Protein AF-A0A956ZGU1-F1 (afdb_monomer_lite)

Radius of gyration: 18.85 Å; chains: 1; bounding box: 39×44×48 Å

Secondary structure (DSSP, 8-state):
-TTHHHHHHHHHHHHHHS-HHHHHHHHGGGGS-TTS-HHHHHHHHHHHHTS-HHHHHHHHHHHHH---HHHHTT--S-EEEEEETT-SSS-IIIIIHHHHHH-TTEEEEEETT--TTHHHHSHHHHHHHHHHHHHHHS-SSTT--PPPPP-------SSHHHHHHHHHHHTT--EE-----GGGHHHHHHHHHHTT-TT---EE----

Foldseek 3Di:
DVCLVVQLVVLVVVCVVDAQLVVLVPPQVLQWFPQFDVVVSVVSSVVRRPFDPVLLSVLSNLQSVDDCPVVLLVDPDAAEAEEECSEPPQHCPPRVVVSCVSPVRYDYDYDYRGGNPNCRSVVVVVVVSVVVVVVVVQDDDDPDDDDDDDDDDDDDDPDPLLVVQVVCLVVVVQEDDDRGDSVCSSVVVSCVVCVPPPSRRHDYDDDD

pLDDT: mean 84.17, std 12.63, range [39.03, 97.88]

Sequence (208 aa):
HPEASAKIAFMTERLTKMTMQESAAELIPDLFGPGAAPSFVEETVAIEGAKDKEVFLLSWRSMFEADLLDRVAEITVPVLLVGGSLDKVTPADPLLTSIKAELPLAQLKEIDGGGHFSNLDSVESFNNLLAVHLRRARARGGTRVQPPRRQSHAYEGELVAHGLVHLLNERKIDYFFSNSGTDFTPVIDGFARYRNDADFKLEPVVAP

Structure (mmCIF, N/CA/C/O backbone):
data_AF-A0A956ZGU1-F1
#
_entry.id   AF-A0A956ZGU1-F1
#
loop_
_atom_site.group_PDB
_atom_site.id
_atom_site.type_symbol
_atom_site.label_atom_id
_atom_site.label_alt_id
_atom_site.label_comp_id
_atom_site.label_asym_id
_atom_site.label_entity_id
_atom_site.label_seq_id
_atom_site.pdbx_PDB_ins_code
_atom_site.Cartn_x
_atom_site.Cartn_y
_atom_site.Cartn_z
_atom_site.occupancy
_atom_site.B_iso_or_equiv
_atom_site.auth_seq_id
_atom_site.auth_comp_id
_atom_site.auth_asym_id
_atom_site.auth_atom_id
_atom_site.pdbx_PDB_model_num
ATOM 1 N N . HIS A 1 1 ? -10.563 11.800 -5.489 1.00 64.88 1 HIS A N 1
ATOM 2 C CA . HIS A 1 1 ? -9.180 12.231 -5.148 1.00 64.88 1 HIS A CA 1
ATOM 3 C C . HIS A 1 1 ? -8.588 13.274 -6.129 1.00 64.88 1 HIS A C 1
ATOM 5 O O . HIS A 1 1 ? -8.455 12.981 -7.315 1.00 64.88 1 HIS A O 1
ATOM 11 N N . PRO A 1 2 ? -8.194 14.483 -5.673 1.00 72.88 2 PRO A N 1
ATOM 12 C CA . PRO A 1 2 ? -7.759 15.602 -6.532 1.00 72.88 2 PRO A CA 1
ATOM 13 C C . PRO A 1 2 ? -6.414 15.399 -7.256 1.00 72.88 2 PRO A C 1
ATOM 15 O O . PRO A 1 2 ? -6.220 15.961 -8.330 1.00 72.88 2 PRO A O 1
ATOM 18 N N . GLU A 1 3 ? -5.503 14.571 -6.733 1.00 82.44 3 GLU A N 1
ATOM 19 C CA . GLU A 1 3 ? -4.219 14.282 -7.408 1.00 82.44 3 GLU A CA 1
ATOM 20 C C . GLU A 1 3 ? -4.246 13.017 -8.283 1.00 82.44 3 GLU A C 1
ATOM 22 O O . GLU A 1 3 ? -3.233 12.668 -8.891 1.00 82.44 3 GLU A O 1
ATOM 27 N N . ALA A 1 4 ? -5.386 12.315 -8.355 1.00 85.31 4 ALA A N 1
ATOM 28 C CA . ALA A 1 4 ? -5.498 11.014 -9.022 1.00 85.31 4 ALA A CA 1
ATOM 29 C C . ALA A 1 4 ? -4.982 11.049 -10.466 1.00 85.31 4 ALA A C 1
ATOM 31 O O . ALA A 1 4 ? -4.096 10.280 -10.837 1.00 85.31 4 ALA A O 1
ATOM 32 N N . SER A 1 5 ? -5.471 12.004 -11.262 1.00 88.75 5 SER A N 1
ATOM 33 C CA . SER A 1 5 ? -5.088 12.149 -12.669 1.00 88.75 5 SER A CA 1
ATOM 34 C C . SER A 1 5 ? -3.584 12.360 -12.847 1.00 88.75 5 SER A C 1
ATOM 36 O O . SER A 1 5 ? -2.989 11.779 -13.751 1.00 88.75 5 SER A O 1
ATOM 38 N N . ALA A 1 6 ? -2.954 13.151 -11.972 1.00 91.25 6 ALA A N 1
ATOM 39 C CA . ALA A 1 6 ? -1.520 13.417 -12.037 1.00 91.25 6 ALA A CA 1
ATOM 40 C C . ALA A 1 6 ? -0.697 12.169 -11.682 1.00 91.25 6 ALA A C 1
ATOM 42 O O . ALA A 1 6 ? 0.261 11.848 -12.384 1.00 91.25 6 ALA A O 1
ATOM 43 N N . LYS A 1 7 ? -1.093 11.425 -10.639 1.00 90.12 7 LYS A N 1
ATOM 44 C CA . LYS A 1 7 ? -0.424 10.177 -10.232 1.00 90.12 7 LYS A CA 1
ATOM 45 C C . LYS A 1 7 ? -0.570 9.077 -11.286 1.00 90.12 7 LYS A C 1
ATOM 47 O O . LYS A 1 7 ? 0.392 8.354 -11.545 1.00 90.12 7 LYS A O 1
ATOM 52 N N . ILE A 1 8 ? -1.740 8.963 -11.919 1.00 90.75 8 ILE A N 1
ATOM 53 C CA . ILE A 1 8 ? -1.982 8.016 -13.018 1.00 90.75 8 ILE A CA 1
ATOM 54 C C . ILE A 1 8 ? -1.143 8.387 -14.244 1.00 90.75 8 ILE A C 1
ATOM 56 O O . ILE A 1 8 ? -0.468 7.524 -14.809 1.00 90.75 8 ILE A O 1
ATOM 60 N N . ALA A 1 9 ? -1.143 9.664 -14.639 1.00 93.25 9 ALA A N 1
ATOM 61 C CA . ALA A 1 9 ? -0.366 10.143 -15.779 1.00 93.25 9 ALA A CA 1
ATOM 62 C C . ALA A 1 9 ? 1.140 9.940 -15.568 1.00 93.25 9 ALA A C 1
ATOM 64 O O . ALA A 1 9 ? 1.805 9.436 -16.468 1.00 93.25 9 ALA A O 1
ATOM 65 N N . PHE A 1 10 ? 1.651 10.244 -14.369 1.00 93.94 10 PHE A N 1
ATOM 66 C CA . PHE A 1 10 ? 3.051 10.024 -14.003 1.00 93.94 10 PHE A CA 1
ATOM 67 C C . PHE A 1 10 ? 3.485 8.577 -14.256 1.00 93.94 10 PHE A C 1
ATOM 69 O O . PHE A 1 10 ? 4.461 8.339 -14.967 1.00 93.94 10 PHE A O 1
ATOM 76 N N . MET A 1 11 ? 2.743 7.604 -13.718 1.00 94.06 11 MET A N 1
ATOM 77 C CA . MET A 1 11 ? 3.115 6.196 -13.856 1.00 94.06 11 MET A CA 1
ATOM 78 C C . MET A 1 11 ? 2.924 5.682 -15.288 1.00 94.06 11 MET A C 1
ATOM 80 O O . MET A 1 11 ? 3.749 4.922 -15.796 1.00 94.06 11 MET A O 1
ATOM 84 N N . THR A 1 12 ? 1.874 6.145 -15.971 1.00 94.19 12 THR A N 1
ATOM 85 C CA . THR A 1 12 ? 1.624 5.806 -17.378 1.00 94.19 12 THR A CA 1
ATOM 86 C C . THR A 1 12 ? 2.757 6.307 -18.269 1.00 94.19 12 THR A C 1
ATOM 88 O O . THR A 1 12 ? 3.327 5.529 -19.029 1.00 94.19 12 THR A O 1
ATOM 91 N N . GLU A 1 13 ? 3.136 7.583 -18.151 1.00 95.75 13 GLU A N 1
ATOM 92 C CA . GLU A 1 13 ? 4.229 8.168 -18.929 1.00 95.75 13 GLU A CA 1
ATOM 93 C C . GLU A 1 13 ? 5.548 7.456 -18.629 1.00 95.75 13 GLU A C 1
ATOM 95 O O . GLU A 1 13 ? 6.275 7.084 -19.551 1.00 95.75 13 GLU A O 1
ATOM 100 N N . ARG A 1 14 ? 5.833 7.202 -17.350 1.00 95.25 14 ARG A N 1
ATOM 101 C CA . ARG A 1 14 ? 7.020 6.464 -16.920 1.00 95.25 14 ARG A CA 1
ATOM 102 C C . ARG A 1 14 ? 7.127 5.124 -17.644 1.00 95.25 14 ARG A C 1
ATOM 104 O O . ARG A 1 14 ? 8.107 4.893 -18.348 1.00 95.25 14 ARG A O 1
ATOM 111 N N . LEU A 1 15 ? 6.086 4.296 -17.588 1.00 95.56 15 LEU A N 1
ATOM 112 C CA . LEU A 1 15 ? 6.096 2.963 -18.195 1.00 95.56 15 LEU A CA 1
ATOM 113 C C . LEU A 1 15 ? 6.002 2.968 -19.728 1.00 95.56 15 LEU A C 1
ATOM 115 O O . LEU A 1 15 ? 6.202 1.924 -20.343 1.00 95.56 15 LEU A O 1
ATOM 119 N N . THR A 1 16 ? 5.762 4.106 -20.389 1.00 95.75 16 THR A N 1
ATOM 120 C CA . THR A 1 16 ? 5.987 4.205 -21.847 1.00 95.75 16 THR A CA 1
ATOM 121 C C . THR A 1 16 ? 7.468 4.293 -22.217 1.00 95.75 16 THR A C 1
ATOM 123 O O . THR A 1 16 ? 7.826 3.918 -23.331 1.00 95.75 16 THR A O 1
ATOM 126 N N . LYS A 1 17 ? 8.323 4.757 -21.296 1.00 96.31 17 LYS A N 1
ATOM 127 C CA . LYS A 1 17 ? 9.753 5.018 -21.533 1.00 96.31 17 LYS A CA 1
ATOM 128 C C . LYS A 1 17 ? 10.680 3.957 -20.945 1.00 96.31 17 LYS A C 1
ATOM 130 O O . LYS A 1 17 ? 11.832 3.894 -21.356 1.00 96.31 17 LYS A O 1
ATOM 135 N N . MET A 1 18 ? 10.198 3.160 -19.995 1.00 96.25 18 MET A N 1
ATOM 136 C CA . MET A 1 18 ? 10.992 2.144 -19.306 1.00 96.25 18 MET A CA 1
ATOM 137 C C . MET A 1 18 ? 10.186 0.870 -19.049 1.00 96.25 18 MET A C 1
ATOM 139 O O . MET A 1 18 ? 8.951 0.873 -19.046 1.00 96.25 18 MET A O 1
ATOM 143 N N . THR A 1 19 ? 10.903 -0.226 -18.842 1.00 97.06 19 THR A N 1
ATOM 144 C CA . THR A 1 19 ? 10.357 -1.510 -18.401 1.00 97.06 19 THR A CA 1
ATOM 145 C C . THR A 1 19 ? 9.888 -1.446 -16.943 1.00 97.06 19 THR A C 1
ATOM 147 O O . THR A 1 19 ? 10.254 -0.542 -16.189 1.00 97.06 19 THR A O 1
ATOM 150 N N . MET A 1 20 ? 9.094 -2.436 -16.522 1.00 94.75 20 MET A N 1
ATOM 151 C CA . MET A 1 20 ? 8.707 -2.591 -15.114 1.00 94.75 20 MET A CA 1
ATOM 152 C C . MET A 1 20 ? 9.931 -2.718 -14.203 1.00 94.75 20 MET A C 1
ATOM 154 O O . MET A 1 20 ? 9.996 -2.051 -13.173 1.00 94.75 20 MET A O 1
ATOM 158 N N . GLN A 1 21 ? 10.932 -3.494 -14.624 1.00 97.19 21 GLN A N 1
ATOM 159 C CA . GLN A 1 21 ? 12.176 -3.684 -13.883 1.00 97.19 21 GLN A CA 1
ATOM 160 C C . GLN A 1 21 ? 12.959 -2.380 -13.689 1.00 97.19 21 GLN A C 1
ATOM 162 O O . GLN A 1 21 ? 13.398 -2.093 -12.579 1.00 97.19 21 GLN A O 1
ATOM 167 N N . GLU A 1 22 ? 13.125 -1.582 -14.745 1.00 97.88 22 GLU A N 1
ATOM 168 C CA . GLU A 1 22 ? 13.810 -0.284 -14.661 1.00 97.88 22 GLU A CA 1
ATOM 169 C C . GLU A 1 22 ? 13.035 0.693 -13.769 1.00 97.88 22 GLU A C 1
ATOM 171 O O . GLU A 1 22 ? 13.620 1.344 -12.904 1.00 97.88 22 GLU A O 1
ATOM 176 N N . SER A 1 23 ? 11.706 0.741 -13.915 1.00 96.81 23 SER A N 1
ATOM 177 C CA . SER A 1 23 ? 10.854 1.581 -13.070 1.00 96.81 23 SER A CA 1
ATOM 178 C C . SER A 1 23 ? 10.972 1.218 -11.592 1.00 96.81 23 SER A C 1
ATOM 180 O O . SER A 1 23 ? 11.129 2.118 -10.762 1.00 96.81 23 SER A O 1
ATOM 182 N N . ALA A 1 24 ? 10.927 -0.080 -11.276 1.00 96.06 24 ALA A N 1
ATOM 183 C CA . ALA A 1 24 ? 11.043 -0.598 -9.919 1.00 96.06 24 ALA A CA 1
ATOM 184 C C . ALA A 1 24 ? 12.425 -0.317 -9.319 1.00 96.06 24 ALA A C 1
ATOM 186 O O . ALA A 1 24 ? 12.507 0.164 -8.191 1.00 96.06 24 ALA A O 1
ATOM 187 N N . ALA A 1 25 ? 13.501 -0.548 -10.077 1.00 97.38 25 ALA A N 1
ATOM 188 C CA . ALA A 1 25 ? 14.869 -0.295 -9.625 1.00 97.38 25 ALA A CA 1
ATOM 189 C C . ALA A 1 25 ? 15.103 1.169 -9.221 1.00 97.38 25 ALA A C 1
ATOM 191 O O . ALA A 1 25 ? 15.884 1.440 -8.313 1.00 97.38 25 ALA A O 1
ATOM 192 N N . GLU A 1 26 ? 14.412 2.105 -9.869 1.00 97.00 26 GLU A N 1
ATOM 193 C CA . GLU A 1 26 ? 14.478 3.529 -9.544 1.00 97.00 26 GLU A CA 1
ATOM 194 C C . GLU A 1 26 ? 13.557 3.946 -8.381 1.00 97.00 26 GLU A C 1
ATOM 196 O O . GLU A 1 26 ? 13.945 4.808 -7.600 1.00 97.00 26 GLU A O 1
ATOM 201 N N . LEU A 1 27 ? 12.340 3.394 -8.260 1.00 94.56 27 LEU A N 1
ATOM 202 C CA . LEU A 1 27 ? 11.351 3.873 -7.274 1.00 94.56 27 LEU A CA 1
ATOM 203 C C . LEU A 1 27 ? 11.400 3.139 -5.935 1.00 94.56 27 LEU A C 1
ATOM 205 O O . LEU A 1 27 ? 11.219 3.758 -4.891 1.00 94.56 27 LEU A O 1
ATOM 209 N N . ILE A 1 28 ? 11.587 1.820 -5.957 1.00 95.38 28 ILE A N 1
ATOM 210 C CA . ILE A 1 28 ? 11.427 0.975 -4.770 1.00 95.38 28 ILE A CA 1
ATOM 211 C C . ILE A 1 28 ? 12.427 1.298 -3.656 1.00 95.38 28 ILE A C 1
ATOM 213 O O . ILE A 1 28 ? 11.985 1.332 -2.508 1.00 95.38 28 ILE A O 1
ATOM 217 N N . PRO A 1 29 ? 13.718 1.582 -3.918 1.00 95.69 29 PRO A N 1
ATOM 218 C CA . PRO A 1 29 ? 14.658 1.913 -2.846 1.00 95.69 29 PRO A CA 1
ATOM 219 C C . PRO A 1 29 ? 14.204 3.092 -1.975 1.00 95.69 29 PRO A C 1
ATOM 221 O O . PRO A 1 29 ? 14.359 3.045 -0.757 1.00 95.69 29 PRO A O 1
ATOM 224 N N . ASP A 1 30 ? 13.566 4.098 -2.578 1.00 95.44 30 ASP A N 1
ATOM 225 C CA . ASP A 1 30 ? 13.080 5.294 -1.881 1.00 95.44 30 ASP A CA 1
ATOM 226 C C . ASP A 1 30 ? 11.827 5.042 -1.019 1.00 95.44 30 ASP A C 1
ATOM 228 O O . ASP A 1 30 ? 11.423 5.920 -0.251 1.00 95.44 30 ASP A O 1
ATOM 232 N N . LEU A 1 31 ? 11.208 3.859 -1.125 1.00 95.31 31 LEU A N 1
ATOM 233 C CA . LEU A 1 31 ? 10.055 3.453 -0.311 1.00 95.31 31 LEU A CA 1
ATOM 234 C C . LEU A 1 31 ? 10.457 2.830 1.030 1.00 95.31 31 LEU A C 1
ATOM 236 O O . LEU A 1 31 ? 9.609 2.679 1.913 1.00 95.31 31 LEU A O 1
ATOM 240 N N . PHE A 1 32 ? 11.729 2.476 1.196 1.00 96.12 32 PHE A N 1
ATOM 241 C CA . PHE A 1 32 ? 12.254 1.881 2.417 1.00 96.12 32 PHE A CA 1
ATOM 242 C C . PHE A 1 32 ? 12.876 2.932 3.340 1.00 96.12 32 PHE A C 1
ATOM 244 O O . PHE A 1 32 ? 13.501 3.900 2.905 1.00 96.12 32 PHE A O 1
ATOM 251 N N . GLY A 1 33 ? 12.749 2.711 4.646 1.00 94.12 33 GLY A N 1
ATOM 252 C CA . GLY A 1 33 ? 13.549 3.398 5.649 1.00 94.12 33 GLY A CA 1
ATOM 253 C C . GLY A 1 33 ? 15.029 2.984 5.577 1.00 94.12 33 GLY A C 1
ATOM 254 O O . GLY A 1 33 ? 15.355 1.888 5.113 1.00 94.12 33 GLY A O 1
ATOM 255 N N . PRO A 1 34 ? 15.956 3.812 6.095 1.00 91.56 34 PRO A N 1
ATOM 256 C CA . PRO A 1 34 ? 17.401 3.571 6.012 1.00 91.56 34 PRO A CA 1
ATOM 257 C C . PRO A 1 34 ? 17.873 2.313 6.761 1.00 91.56 34 PRO A C 1
ATOM 259 O O . PRO A 1 34 ? 19.006 1.880 6.573 1.00 91.56 34 PRO A O 1
ATOM 262 N N . GLY A 1 35 ? 17.030 1.738 7.625 1.00 85.69 35 GLY A N 1
ATOM 263 C CA . GLY A 1 35 ? 17.308 0.494 8.345 1.00 85.69 35 GLY A CA 1
ATOM 264 C C . GLY A 1 35 ? 17.030 -0.786 7.547 1.00 85.69 35 GLY A C 1
ATOM 265 O O . GLY A 1 35 ? 17.329 -1.871 8.046 1.00 85.69 35 GLY A O 1
ATOM 266 N N . ALA A 1 36 ? 16.462 -0.691 6.340 1.00 91.50 36 ALA A N 1
ATOM 267 C CA . ALA A 1 36 ? 16.127 -1.860 5.533 1.00 91.50 36 ALA A CA 1
ATOM 268 C C . ALA A 1 36 ? 17.377 -2.640 5.101 1.00 91.50 36 ALA A C 1
ATOM 270 O O . ALA A 1 36 ? 18.368 -2.066 4.646 1.00 91.50 36 ALA A O 1
ATOM 271 N N . ALA A 1 37 ? 17.327 -3.972 5.200 1.00 91.00 37 ALA A N 1
ATOM 272 C CA . ALA A 1 37 ? 18.409 -4.803 4.685 1.00 91.00 37 ALA A CA 1
ATOM 273 C C . ALA A 1 37 ? 18.459 -4.701 3.147 1.00 91.00 37 ALA A C 1
ATOM 275 O O . ALA A 1 37 ? 17.415 -4.878 2.512 1.00 91.00 37 ALA A O 1
ATOM 276 N N . PRO A 1 38 ? 19.640 -4.503 2.528 1.00 92.69 38 PRO A N 1
ATOM 277 C CA . PRO A 1 38 ? 19.754 -4.369 1.073 1.00 92.69 38 PRO A CA 1
ATOM 278 C C . PRO A 1 38 ? 19.124 -5.530 0.297 1.00 92.69 38 PRO A C 1
ATOM 280 O O . PRO A 1 38 ? 18.458 -5.306 -0.706 1.00 92.69 38 PRO A O 1
ATOM 283 N N . SER A 1 39 ? 19.238 -6.756 0.815 1.00 91.44 39 SER A N 1
ATOM 284 C CA . SER A 1 39 ? 18.638 -7.943 0.201 1.00 91.44 39 SER A CA 1
ATOM 285 C C . SER A 1 39 ? 17.112 -7.875 0.110 1.00 91.44 39 SER A C 1
ATOM 287 O O . SER A 1 39 ? 16.550 -8.369 -0.858 1.00 91.44 39 SER A O 1
ATOM 289 N N . PHE A 1 40 ? 16.434 -7.254 1.085 1.00 89.62 40 PHE A N 1
ATOM 290 C CA . PHE A 1 40 ? 14.982 -7.062 1.009 1.00 89.62 40 PHE A CA 1
ATOM 291 C C . PHE A 1 40 ? 14.612 -6.014 -0.037 1.00 89.62 40 PHE A C 1
ATOM 293 O O . PHE A 1 40 ? 13.639 -6.199 -0.758 1.00 89.62 40 PHE A O 1
ATOM 300 N N . VAL A 1 41 ? 15.401 -4.944 -0.161 1.00 93.94 41 VAL A N 1
ATOM 301 C CA . VAL A 1 41 ? 15.178 -3.923 -1.194 1.00 93.94 41 VAL A CA 1
ATOM 302 C C . VAL A 1 41 ? 15.353 -4.531 -2.587 1.00 93.94 41 VAL A C 1
ATOM 304 O O . VAL A 1 41 ? 14.499 -4.343 -3.450 1.00 93.94 41 VAL A O 1
ATOM 307 N N . GLU A 1 42 ? 16.425 -5.299 -2.797 1.00 94.31 42 GLU A N 1
ATOM 308 C CA . GLU A 1 42 ? 16.706 -6.000 -4.056 1.00 94.31 42 GLU A CA 1
ATOM 309 C C . GLU A 1 42 ? 15.604 -7.006 -4.415 1.00 94.31 42 GLU A C 1
ATOM 311 O O . GLU A 1 42 ? 15.153 -7.051 -5.561 1.00 94.31 42 GLU A O 1
ATOM 316 N N . GLU A 1 43 ? 15.129 -7.781 -3.436 1.00 91.94 43 GLU A N 1
ATOM 317 C CA . GLU A 1 43 ? 14.030 -8.729 -3.627 1.00 91.94 43 GLU A CA 1
ATOM 318 C C . GLU A 1 43 ? 12.725 -8.009 -3.993 1.00 91.94 43 GLU A C 1
ATOM 320 O O . GLU A 1 43 ? 12.062 -8.399 -4.955 1.00 91.94 43 GLU A O 1
ATOM 325 N N . THR A 1 44 ? 12.381 -6.911 -3.311 1.00 90.62 44 THR A N 1
ATOM 326 C CA . THR A 1 44 ? 11.194 -6.114 -3.654 1.00 90.62 44 THR A CA 1
ATOM 327 C C . THR A 1 44 ? 11.313 -5.490 -5.042 1.00 90.62 44 THR A C 1
ATOM 329 O O . THR A 1 44 ? 10.341 -5.512 -5.793 1.00 90.62 44 THR A O 1
ATOM 332 N N . VAL A 1 45 ? 12.491 -4.996 -5.440 1.00 94.81 45 VAL A N 1
ATOM 333 C CA . VAL A 1 45 ? 12.732 -4.509 -6.810 1.00 94.81 45 VAL A CA 1
ATOM 334 C C . VAL A 1 45 ? 12.466 -5.613 -7.835 1.00 94.81 45 VAL A C 1
ATOM 336 O O . VAL A 1 45 ? 11.811 -5.355 -8.843 1.00 94.81 45 VAL A O 1
ATOM 339 N N . ALA A 1 46 ? 12.944 -6.835 -7.589 1.00 92.25 46 ALA A N 1
ATOM 340 C CA . ALA A 1 46 ? 12.714 -7.964 -8.488 1.00 92.25 46 ALA A CA 1
ATOM 341 C C . ALA A 1 46 ? 11.228 -8.364 -8.553 1.00 92.25 46 ALA A C 1
ATOM 343 O O . ALA A 1 46 ? 10.705 -8.604 -9.639 1.00 92.25 46 ALA A O 1
ATOM 344 N N . ILE A 1 47 ? 10.534 -8.393 -7.411 1.00 86.56 47 ILE A N 1
ATOM 345 C CA . ILE A 1 47 ? 9.099 -8.712 -7.336 1.00 86.56 47 ILE A CA 1
ATOM 346 C C . ILE A 1 47 ? 8.266 -7.667 -8.085 1.00 86.56 47 ILE A C 1
ATOM 348 O O . ILE A 1 47 ? 7.415 -8.021 -8.900 1.00 86.56 47 ILE A O 1
ATOM 352 N N . GLU A 1 48 ? 8.504 -6.381 -7.827 1.00 88.25 48 GLU A N 1
ATOM 353 C CA . GLU A 1 48 ? 7.789 -5.280 -8.480 1.00 88.25 48 GLU A CA 1
ATOM 354 C C . GLU A 1 48 ? 8.105 -5.209 -9.974 1.00 88.25 48 GLU A C 1
ATOM 356 O O . GLU A 1 48 ? 7.210 -5.006 -10.796 1.00 88.25 48 GLU A O 1
ATOM 361 N N . GLY A 1 49 ? 9.368 -5.437 -10.335 1.00 92.44 49 GLY A N 1
ATOM 362 C CA . GLY A 1 49 ? 9.842 -5.425 -11.711 1.00 92.44 49 GLY A CA 1
ATOM 363 C C . GLY A 1 49 ? 9.327 -6.577 -12.574 1.00 92.44 49 GLY A C 1
ATOM 364 O O . GLY A 1 49 ? 9.243 -6.425 -13.792 1.00 92.44 49 GLY A O 1
ATOM 365 N N . ALA A 1 50 ? 8.943 -7.700 -11.959 1.00 89.12 50 ALA A N 1
ATOM 366 C CA . ALA A 1 50 ? 8.411 -8.877 -12.645 1.00 89.12 50 ALA A CA 1
ATOM 367 C C . ALA A 1 50 ? 6.901 -8.809 -12.937 1.00 89.12 50 ALA A C 1
ATOM 369 O O . ALA A 1 50 ? 6.362 -9.709 -13.584 1.00 89.12 50 ALA A O 1
ATOM 370 N N . LYS A 1 51 ? 6.196 -7.779 -12.456 1.00 84.56 51 LYS A N 1
ATOM 371 C CA . LYS A 1 51 ? 4.750 -7.636 -12.673 1.00 84.56 51 LYS A CA 1
ATOM 372 C C . LYS A 1 51 ? 4.429 -7.388 -14.143 1.00 84.56 51 LYS A C 1
ATOM 374 O O . LYS A 1 51 ? 5.164 -6.690 -14.842 1.00 84.56 51 LYS A O 1
ATOM 379 N N . ASP A 1 52 ? 3.281 -7.895 -14.590 1.00 86.81 52 ASP A N 1
ATOM 380 C CA . ASP A 1 52 ? 2.753 -7.523 -15.897 1.00 86.81 52 ASP A CA 1
ATOM 381 C C . ASP A 1 52 ? 2.455 -6.017 -15.940 1.00 86.81 52 ASP A C 1
ATOM 383 O O . ASP A 1 52 ? 1.818 -5.455 -15.043 1.00 86.81 52 ASP A O 1
ATOM 387 N N . LYS A 1 53 ? 2.936 -5.361 -16.996 1.00 88.62 53 LYS A N 1
ATOM 388 C CA . LYS A 1 53 ? 2.856 -3.908 -17.153 1.00 88.62 53 LYS A CA 1
ATOM 389 C C . LYS A 1 53 ? 1.418 -3.419 -17.326 1.00 88.62 53 LYS A C 1
ATOM 391 O O . LYS A 1 53 ? 1.072 -2.362 -16.796 1.00 88.62 53 LYS A O 1
ATOM 396 N N . GLU A 1 54 ? 0.597 -4.135 -18.090 1.00 85.25 54 GLU A N 1
ATOM 397 C CA . GLU A 1 54 ? -0.784 -3.730 -18.354 1.00 85.25 54 GLU A CA 1
ATOM 398 C C . GLU A 1 54 ? -1.628 -3.894 -17.091 1.00 85.25 54 GLU A C 1
ATOM 400 O O . GLU A 1 54 ? -2.317 -2.954 -16.688 1.00 85.25 54 GLU A O 1
ATOM 405 N N . VAL A 1 55 ? -1.496 -5.032 -16.402 1.00 81.81 55 VAL A N 1
ATOM 406 C CA . VAL A 1 55 ? -2.173 -5.277 -15.121 1.00 81.81 55 VAL A CA 1
ATOM 407 C C . VAL A 1 55 ? -1.720 -4.262 -14.071 1.00 81.81 55 VAL A C 1
ATOM 409 O O . VAL A 1 55 ? -2.556 -3.703 -13.367 1.00 81.81 55 VAL A O 1
ATOM 412 N N . PHE A 1 56 ? -0.424 -3.945 -13.996 1.00 85.38 56 PHE A N 1
ATOM 413 C CA . PHE A 1 56 ? 0.089 -2.936 -13.067 1.00 85.38 56 PHE A CA 1
ATOM 414 C C . PHE A 1 56 ? -0.529 -1.549 -13.304 1.00 85.38 56 PHE A C 1
ATOM 416 O O . PHE A 1 56 ? -0.948 -0.895 -12.349 1.00 85.38 56 PHE A O 1
ATOM 423 N N . LEU A 1 57 ? -0.634 -1.103 -14.561 1.00 87.50 57 LEU A N 1
ATOM 424 C CA . LEU A 1 57 ? -1.255 0.183 -14.898 1.00 87.50 57 LEU A CA 1
ATOM 425 C C . LEU A 1 57 ? -2.757 0.207 -14.585 1.00 87.50 57 LEU A C 1
ATOM 427 O O . LEU A 1 57 ? -3.263 1.225 -14.105 1.00 87.50 57 LEU A O 1
ATOM 431 N N . LEU A 1 58 ? -3.465 -0.904 -14.809 1.00 83.50 58 LEU A N 1
ATOM 432 C CA . LEU A 1 58 ? -4.871 -1.039 -14.422 1.00 83.50 58 LEU A CA 1
ATOM 433 C C . LEU A 1 58 ? -5.041 -0.982 -12.896 1.00 83.50 58 LEU A C 1
ATOM 435 O O . LEU A 1 58 ? -5.901 -0.241 -12.416 1.00 83.50 58 LEU A O 1
ATOM 439 N N . SER A 1 59 ? -4.189 -1.679 -12.136 1.00 81.56 59 SER A N 1
ATOM 440 C CA . SER A 1 59 ? -4.159 -1.612 -10.668 1.00 81.56 59 SER A CA 1
ATOM 441 C C . SER A 1 59 ? -3.893 -0.189 -10.175 1.00 81.56 59 SER A C 1
ATOM 443 O O . SER A 1 59 ? -4.590 0.300 -9.287 1.00 81.56 59 SER A O 1
ATOM 445 N N . TRP A 1 60 ? -2.922 0.504 -10.779 1.00 86.25 60 TRP A N 1
ATOM 446 C CA . TRP A 1 60 ? -2.579 1.885 -10.438 1.00 86.25 60 TRP A CA 1
ATOM 447 C C . TRP A 1 60 ? -3.753 2.835 -10.677 1.00 86.25 60 TRP A C 1
ATOM 449 O O . TRP A 1 60 ? -4.070 3.667 -9.831 1.00 86.25 60 TRP A O 1
ATOM 459 N N . ARG A 1 61 ? -4.439 2.688 -11.815 1.00 84.38 61 ARG A N 1
ATOM 460 C CA . ARG A 1 61 ? -5.636 3.468 -12.132 1.00 84.38 61 ARG A CA 1
ATOM 461 C C . ARG A 1 61 ? -6.756 3.217 -11.126 1.00 84.38 61 ARG A C 1
ATOM 463 O O . ARG A 1 61 ? -7.279 4.177 -10.569 1.00 84.38 61 ARG A O 1
ATOM 470 N N . SER A 1 62 ? -7.073 1.950 -10.865 1.00 82.38 62 SER A N 1
ATOM 471 C CA . SER A 1 62 ? -8.116 1.564 -9.910 1.00 82.38 62 SER A CA 1
ATOM 472 C C . SER A 1 62 ? -7.854 2.144 -8.516 1.00 82.38 62 SER A C 1
ATOM 474 O O . SER A 1 62 ? -8.776 2.660 -7.888 1.00 82.38 62 SER A O 1
ATOM 476 N N . MET A 1 63 ? -6.592 2.147 -8.072 1.00 82.06 63 MET A N 1
ATOM 477 C CA . MET A 1 63 ? -6.191 2.689 -6.770 1.00 82.06 63 MET A CA 1
ATOM 478 C C . MET A 1 63 ? -6.512 4.16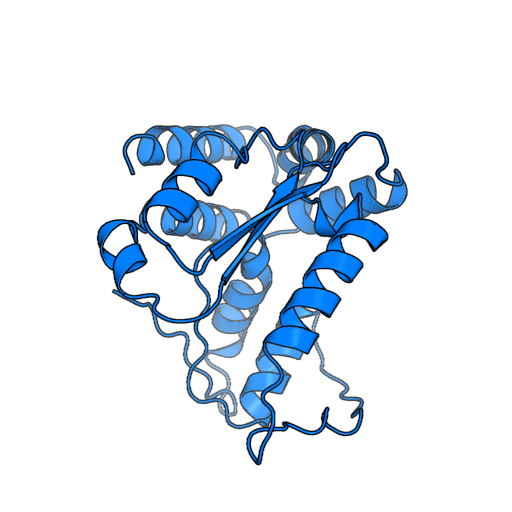8 -6.583 1.00 82.06 63 MET A C 1
ATOM 480 O O . MET A 1 63 ? -6.899 4.582 -5.495 1.00 82.06 63 MET A O 1
ATOM 484 N N . PHE A 1 64 ? -6.379 4.966 -7.638 1.00 83.25 64 PHE A N 1
ATOM 485 C CA . PHE A 1 64 ? -6.622 6.405 -7.568 1.00 83.25 64 PHE A CA 1
ATOM 486 C C . PHE A 1 64 ? -8.057 6.813 -7.939 1.00 83.25 64 PHE A C 1
ATOM 488 O O . PHE A 1 64 ? -8.422 7.973 -7.736 1.00 83.25 64 PHE A O 1
ATOM 495 N N . GLU A 1 65 ? -8.872 5.894 -8.466 1.00 79.94 65 GLU A N 1
ATOM 496 C CA . GLU A 1 65 ? -10.299 6.123 -8.731 1.00 79.94 65 GLU A CA 1
ATOM 497 C C . GLU A 1 65 ? -11.163 5.953 -7.470 1.00 79.94 65 GLU A C 1
ATOM 499 O O . GLU A 1 65 ? -12.185 6.627 -7.344 1.00 79.94 65 GLU A O 1
ATOM 504 N N . ALA A 1 66 ? -10.744 5.111 -6.518 1.00 77.56 66 ALA A N 1
ATOM 505 C CA . ALA A 1 66 ? -11.478 4.891 -5.277 1.00 77.56 66 ALA A CA 1
ATOM 506 C C . ALA A 1 66 ? -11.424 6.121 -4.351 1.00 77.56 66 ALA A C 1
ATOM 508 O O . ALA A 1 66 ? -10.353 6.559 -3.928 1.00 77.56 66 ALA A O 1
ATOM 509 N N . ASP A 1 67 ? -12.595 6.653 -3.990 1.00 81.88 67 ASP A N 1
ATOM 510 C CA . ASP A 1 67 ? -12.741 7.693 -2.971 1.00 81.88 67 ASP A CA 1
ATOM 511 C C . ASP A 1 67 ? -13.664 7.193 -1.858 1.00 81.88 67 ASP A C 1
ATOM 513 O O . ASP A 1 67 ? -14.871 7.043 -2.041 1.00 81.88 67 ASP A O 1
ATOM 517 N N . LEU A 1 68 ? -13.070 6.862 -0.711 1.00 85.19 68 LEU A N 1
ATOM 518 C CA . LEU A 1 68 ? -13.772 6.263 0.426 1.00 85.19 68 LEU A CA 1
ATOM 519 C C . LEU A 1 68 ? -13.926 7.235 1.601 1.00 85.19 68 LEU A C 1
ATOM 521 O O . LEU A 1 68 ? -14.321 6.802 2.683 1.00 85.19 68 LEU A O 1
ATOM 525 N N . LEU A 1 69 ? -13.618 8.525 1.413 1.00 84.81 69 LEU A N 1
ATOM 526 C CA . LEU A 1 69 ? -13.619 9.517 2.494 1.00 84.81 69 LEU A CA 1
ATOM 527 C C . LEU A 1 69 ? -14.979 9.611 3.197 1.00 84.81 69 LEU A C 1
ATOM 529 O O . LEU A 1 69 ? -15.037 9.518 4.422 1.00 84.81 69 LEU A O 1
ATOM 533 N N . ASP A 1 70 ? -16.070 9.664 2.433 1.00 87.75 70 ASP A N 1
ATOM 534 C CA . ASP A 1 70 ? -17.435 9.760 2.975 1.00 87.75 70 ASP A CA 1
ATOM 535 C C . ASP A 1 70 ? -17.855 8.516 3.777 1.00 87.75 70 ASP A C 1
ATOM 537 O O . ASP A 1 70 ? -18.784 8.565 4.583 1.00 87.75 70 ASP A O 1
ATOM 541 N N . ARG A 1 71 ? -17.151 7.394 3.587 1.00 87.38 71 ARG A N 1
ATOM 542 C CA . ARG A 1 71 ? -17.416 6.124 4.272 1.00 87.38 71 ARG A CA 1
ATOM 543 C C . ARG A 1 71 ? -16.566 5.919 5.517 1.00 87.38 71 ARG A C 1
ATOM 545 O O . ARG A 1 71 ? -16.847 5.006 6.290 1.00 87.38 71 ARG A O 1
ATOM 552 N N . VAL A 1 72 ? -15.542 6.743 5.749 1.00 89.56 72 VAL A N 1
ATOM 553 C CA . VAL A 1 72 ? -14.662 6.608 6.923 1.00 89.56 72 VAL A CA 1
ATOM 554 C C . VAL A 1 72 ? -15.480 6.670 8.217 1.00 89.56 72 VAL A C 1
ATOM 556 O O . VAL A 1 72 ? -15.287 5.838 9.101 1.00 89.56 72 VAL A O 1
ATOM 559 N N . ALA A 1 73 ? -16.466 7.567 8.292 1.00 86.81 73 ALA A N 1
ATOM 560 C CA . ALA A 1 73 ? -17.348 7.710 9.451 1.00 86.81 73 ALA A CA 1
ATOM 561 C C . ALA A 1 73 ? -18.222 6.467 9.742 1.00 86.81 73 ALA A C 1
ATOM 563 O O . ALA A 1 73 ? -18.724 6.321 10.857 1.00 86.81 73 ALA A O 1
ATOM 564 N N . GLU A 1 74 ? -18.389 5.545 8.782 1.00 90.44 74 GLU A N 1
ATOM 565 C CA . GLU A 1 74 ? -19.112 4.278 8.982 1.00 90.44 74 GLU A CA 1
ATOM 566 C C . GLU A 1 74 ? -18.324 3.286 9.861 1.00 90.44 74 GLU A C 1
ATOM 568 O O . GLU A 1 74 ? -18.887 2.310 10.363 1.00 90.44 74 GLU A O 1
ATOM 573 N N . ILE A 1 75 ? -17.020 3.502 10.069 1.00 89.56 75 ILE A N 1
ATOM 574 C CA . ILE A 1 75 ? -16.166 2.586 10.829 1.00 89.56 75 ILE A CA 1
ATOM 575 C C . ILE A 1 75 ? -16.344 2.827 12.335 1.00 89.56 75 ILE A C 1
ATOM 577 O O . ILE A 1 75 ? -15.726 3.701 12.940 1.00 89.56 75 ILE A O 1
ATOM 581 N N . THR A 1 76 ? -17.152 1.982 12.978 1.00 86.38 76 THR A N 1
ATOM 582 C CA . THR A 1 76 ? -17.488 2.098 14.412 1.00 86.38 76 THR A CA 1
ATOM 583 C C . THR A 1 76 ? -16.696 1.161 15.332 1.00 86.38 76 THR A C 1
ATOM 585 O O . THR A 1 76 ? -17.034 1.007 16.507 1.00 86.38 76 THR A O 1
ATOM 588 N N . VAL A 1 77 ? -15.672 0.481 14.818 1.00 87.25 77 VAL A N 1
ATOM 589 C CA . VAL A 1 77 ? -14.849 -0.483 15.571 1.00 87.25 77 VAL A CA 1
ATOM 590 C C . VAL A 1 77 ? -13.479 0.109 15.924 1.00 87.25 77 VAL A C 1
ATOM 592 O O . VAL A 1 77 ? -13.064 1.090 15.311 1.00 87.25 77 VAL A O 1
ATOM 595 N N . PRO A 1 78 ? -12.741 -0.449 1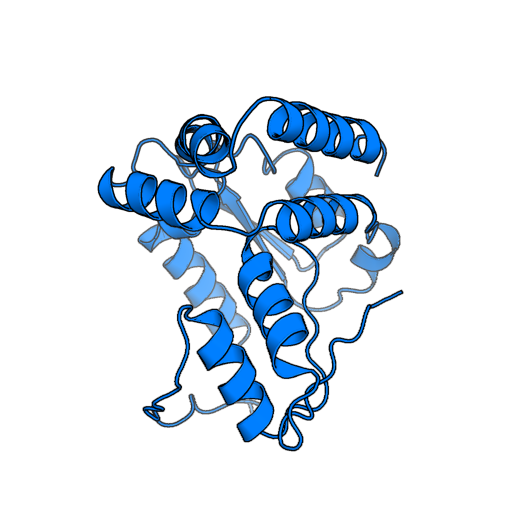6.905 1.00 90.81 78 PRO A N 1
ATOM 596 C CA . PRO A 1 78 ? -11.366 -0.030 17.162 1.00 90.81 78 PRO A CA 1
ATOM 597 C C . PRO A 1 78 ? -10.478 -0.198 15.923 1.00 90.81 78 PRO A C 1
ATOM 599 O O . PRO A 1 78 ? -10.418 -1.285 15.352 1.00 90.81 78 PRO A O 1
ATOM 602 N N . VAL A 1 79 ? -9.736 0.851 15.565 1.00 94.19 79 VAL A N 1
ATOM 603 C CA .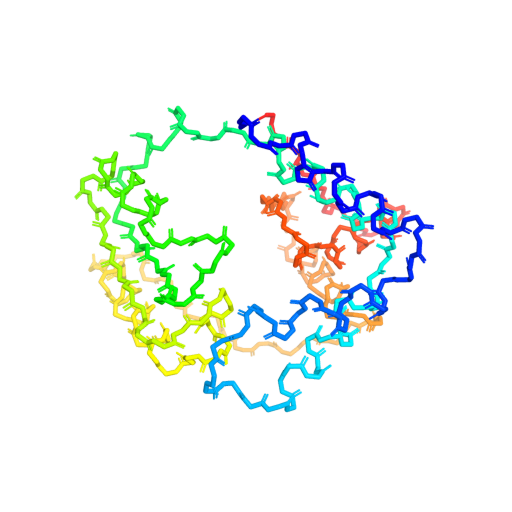 VAL A 1 79 ? -8.824 0.874 14.408 1.00 94.19 79 VAL A CA 1
ATOM 604 C C . VAL A 1 79 ? -7.399 1.162 14.877 1.00 94.19 79 VAL A C 1
ATOM 606 O O . VAL A 1 79 ? -7.183 1.935 15.811 1.00 94.19 79 VAL A O 1
ATOM 609 N N . LEU A 1 80 ? -6.412 0.539 14.239 1.00 95.81 80 LEU A N 1
ATOM 610 C CA . LEU A 1 80 ? -5.007 0.920 14.352 1.00 95.81 80 LEU A CA 1
ATOM 611 C C . LEU A 1 80 ? -4.554 1.487 13.006 1.00 95.81 80 LEU A C 1
ATOM 613 O O . LEU A 1 80 ? -4.580 0.780 12.005 1.00 95.81 80 LEU A O 1
ATOM 617 N N . LEU A 1 81 ? -4.129 2.746 13.011 1.00 96.69 81 LEU A N 1
ATOM 618 C CA . LEU A 1 81 ? -3.462 3.409 11.898 1.00 96.69 81 LEU A CA 1
ATOM 619 C C . LEU A 1 81 ? -1.955 3.357 12.167 1.00 96.69 81 LEU A C 1
ATOM 621 O O . LEU A 1 81 ? -1.514 3.778 13.241 1.00 96.69 81 LEU A O 1
ATOM 625 N N . VAL A 1 82 ? -1.184 2.828 11.219 1.00 96.75 82 VAL A N 1
ATOM 626 C CA . VAL A 1 82 ? 0.279 2.723 11.308 1.00 96.75 82 VAL A CA 1
ATOM 627 C C . VAL A 1 82 ? 0.902 3.375 10.082 1.00 96.75 82 VAL A C 1
ATOM 629 O O . VAL A 1 82 ? 0.444 3.110 8.976 1.00 96.75 82 VAL A O 1
ATOM 632 N N . GLY A 1 83 ? 1.932 4.194 10.277 1.00 95.88 83 GLY A N 1
ATOM 633 C CA . GLY A 1 83 ? 2.735 4.774 9.198 1.00 95.88 83 GLY A CA 1
ATOM 634 C C . GLY A 1 83 ? 4.200 4.891 9.609 1.00 95.88 83 GLY A C 1
ATOM 635 O O . GLY A 1 83 ? 4.504 4.937 10.802 1.00 95.88 83 GLY A O 1
ATOM 636 N N . GLY A 1 84 ? 5.111 4.907 8.641 1.00 96.50 84 GLY A N 1
ATOM 637 C CA . GLY A 1 84 ? 6.521 5.205 8.888 1.00 96.50 84 GLY A CA 1
ATOM 638 C C . GLY A 1 84 ? 6.769 6.714 8.959 1.00 96.50 84 GLY A C 1
ATOM 639 O O . GLY A 1 84 ? 6.158 7.466 8.201 1.00 96.50 84 GLY A O 1
ATOM 640 N N . SER A 1 85 ? 7.666 7.174 9.838 1.00 96.50 85 SER A N 1
ATOM 641 C CA . SER A 1 85 ? 7.986 8.610 9.955 1.00 96.50 85 SER A CA 1
ATOM 642 C C . SER A 1 85 ? 8.713 9.182 8.731 1.00 96.50 85 SER A C 1
ATOM 644 O O . SER A 1 85 ? 8.774 10.397 8.554 1.00 96.50 85 SER A O 1
ATOM 646 N N . LEU A 1 86 ? 9.250 8.315 7.866 1.00 96.31 86 LEU A N 1
ATOM 647 C CA . LEU A 1 86 ? 9.926 8.673 6.619 1.00 96.31 86 LEU A CA 1
ATOM 648 C C . LEU A 1 86 ? 9.091 8.339 5.372 1.00 96.31 86 LEU A C 1
ATOM 650 O O . LEU A 1 86 ? 9.597 8.459 4.254 1.00 96.31 86 LEU A O 1
ATOM 654 N N . ASP A 1 87 ? 7.828 7.931 5.535 1.00 96.38 87 ASP A N 1
ATOM 655 C CA . ASP A 1 87 ? 6.932 7.657 4.413 1.00 96.38 87 ASP A CA 1
ATOM 656 C C . ASP A 1 87 ? 6.568 8.954 3.668 1.00 96.38 87 ASP A C 1
ATOM 658 O O . ASP A 1 87 ? 5.881 9.832 4.189 1.00 96.38 87 ASP A O 1
ATOM 662 N N . LYS A 1 88 ? 7.024 9.063 2.417 1.00 92.44 88 LYS A N 1
ATOM 663 C CA . LYS A 1 88 ? 6.730 10.193 1.519 1.00 92.44 88 LYS A CA 1
ATOM 664 C C . LYS A 1 88 ? 5.526 9.941 0.608 1.00 92.44 88 LYS A C 1
ATOM 666 O O . LYS A 1 88 ? 5.069 10.869 -0.057 1.00 92.44 88 LYS A O 1
ATOM 671 N N . VAL A 1 89 ? 5.054 8.699 0.521 1.00 91.44 89 VAL A N 1
ATOM 672 C CA . VAL A 1 89 ? 3.932 8.292 -0.333 1.00 91.44 89 VAL A CA 1
ATOM 673 C C . VAL A 1 89 ? 2.623 8.477 0.418 1.00 91.44 89 VAL A C 1
ATOM 675 O O . VAL A 1 89 ? 1.704 9.108 -0.106 1.00 91.44 89 VAL A O 1
ATOM 678 N N . THR A 1 90 ? 2.564 7.979 1.653 1.00 90.69 90 THR A N 1
ATOM 679 C CA . THR A 1 90 ? 1.413 8.107 2.551 1.00 90.69 90 THR A CA 1
ATOM 680 C C . THR A 1 90 ? 1.831 8.643 3.925 1.00 90.69 90 THR A C 1
ATOM 682 O O . THR A 1 90 ? 1.742 7.924 4.921 1.00 90.69 90 THR A O 1
ATOM 685 N N . PRO A 1 91 ? 2.297 9.904 4.012 1.00 92.69 91 PRO A N 1
ATOM 686 C CA . PRO A 1 91 ? 2.815 10.459 5.258 1.00 92.69 91 PRO A CA 1
ATOM 687 C C . PRO A 1 91 ? 1.762 10.442 6.370 1.00 92.69 91 PRO A C 1
ATOM 689 O O . PRO A 1 91 ? 0.582 10.726 6.138 1.00 92.69 91 PRO A O 1
ATOM 692 N N . ALA A 1 92 ? 2.194 10.150 7.599 1.00 93.44 92 ALA A N 1
ATOM 693 C CA . ALA A 1 92 ? 1.297 10.099 8.750 1.00 93.44 92 ALA A CA 1
ATOM 694 C C . ALA A 1 92 ? 0.550 11.426 8.964 1.00 93.44 92 ALA A C 1
ATOM 696 O O . ALA A 1 92 ? -0.645 11.413 9.257 1.00 93.44 92 ALA A O 1
ATOM 697 N N . ASP A 1 93 ? 1.223 12.555 8.747 1.00 93.38 93 ASP A N 1
ATOM 698 C CA . ASP A 1 93 ? 0.628 13.889 8.706 1.00 93.38 93 ASP A CA 1
ATOM 699 C C . ASP A 1 93 ? 0.817 14.488 7.297 1.00 93.38 93 ASP A C 1
ATOM 701 O O . ASP A 1 93 ? 1.949 14.525 6.810 1.00 93.38 93 ASP A O 1
ATOM 705 N N . PRO A 1 94 ? -0.247 14.933 6.599 1.00 92.81 94 PRO A N 1
ATOM 706 C CA . PRO A 1 94 ? -1.627 15.085 7.072 1.00 92.81 94 PRO A CA 1
ATOM 707 C C . PRO A 1 94 ? -2.552 13.869 6.891 1.00 92.81 94 PRO A C 1
ATOM 709 O O . PRO A 1 94 ? -3.716 13.931 7.288 1.00 92.81 94 PRO A O 1
ATOM 712 N N . LEU A 1 95 ? -2.114 12.773 6.260 1.00 91.56 95 LEU A N 1
ATOM 713 C CA . LEU A 1 95 ? -3.068 11.751 5.806 1.00 91.56 95 LEU A CA 1
ATOM 714 C C . LEU A 1 95 ? -3.648 10.924 6.956 1.00 91.56 95 LEU A C 1
ATOM 716 O O . LEU A 1 95 ? -4.861 10.930 7.163 1.00 91.56 95 LEU A O 1
ATOM 720 N N . LEU A 1 96 ? -2.818 10.234 7.738 1.00 94.00 96 LEU A N 1
ATOM 721 C CA . LEU A 1 96 ? -3.325 9.406 8.836 1.00 94.00 96 LEU A CA 1
ATOM 722 C C . LEU A 1 96 ? -3.905 10.250 9.979 1.00 94.00 96 LEU A C 1
ATOM 724 O O . LEU A 1 96 ? -4.841 9.804 10.647 1.00 94.00 96 LEU A O 1
ATOM 728 N N . THR A 1 97 ? -3.396 11.465 10.198 1.00 94.75 97 THR A N 1
ATOM 729 C CA . THR A 1 97 ? -3.964 12.426 11.157 1.00 94.75 97 THR A CA 1
ATOM 730 C C . THR A 1 97 ? -5.371 12.864 10.748 1.00 94.75 97 THR A C 1
ATOM 732 O O . THR A 1 97 ? -6.251 12.895 11.611 1.00 94.75 97 THR A O 1
ATOM 735 N N . SER A 1 98 ? -5.633 13.099 9.456 1.00 93.06 98 SER A N 1
ATOM 736 C CA . SER A 1 98 ? -6.984 13.406 8.961 1.00 93.06 98 SER A CA 1
ATOM 737 C C . SER A 1 98 ? -7.958 12.236 9.153 1.00 93.06 98 SER A C 1
ATOM 739 O O . SER A 1 98 ? -9.033 12.420 9.720 1.00 93.06 98 SER A O 1
ATOM 741 N N . ILE A 1 99 ? -7.546 11.003 8.827 1.00 93.06 99 ILE A N 1
ATOM 742 C CA . ILE A 1 99 ? -8.357 9.794 9.056 1.00 93.06 99 ILE A CA 1
ATOM 743 C C . ILE A 1 99 ? -8.629 9.604 10.556 1.00 93.06 99 ILE A C 1
ATOM 745 O O . ILE A 1 99 ? -9.741 9.282 10.973 1.00 93.06 99 ILE A O 1
ATOM 749 N N . LYS A 1 100 ? -7.619 9.827 11.405 1.00 94.38 100 LYS A N 1
ATOM 750 C CA . LYS A 1 100 ? -7.753 9.756 12.865 1.00 94.38 100 LYS A CA 1
ATOM 751 C C . LYS A 1 100 ? -8.757 10.778 13.409 1.00 94.38 100 LYS A C 1
ATOM 753 O O . LYS A 1 100 ? -9.362 10.498 14.451 1.00 94.38 100 LYS A O 1
ATOM 758 N N . ALA A 1 101 ? -8.904 11.937 12.768 1.00 93.81 101 ALA A N 1
ATOM 759 C CA . ALA A 1 101 ? -9.865 12.967 13.162 1.00 93.81 101 ALA A CA 1
ATOM 760 C C . ALA A 1 101 ? -11.313 12.481 12.974 1.00 93.81 101 ALA A C 1
ATOM 762 O O . ALA A 1 101 ? -12.134 12.669 13.870 1.00 93.81 101 ALA A O 1
ATOM 763 N N . GLU A 1 102 ? -11.576 11.760 11.881 1.00 93.69 102 GLU A N 1
ATOM 764 C CA . GLU A 1 102 ? -12.883 11.165 11.558 1.00 93.69 102 GLU A CA 1
ATOM 765 C C . GLU A 1 102 ? -13.168 9.856 12.318 1.00 93.69 102 GLU A C 1
ATOM 767 O O . GLU A 1 102 ? -14.310 9.409 12.400 1.00 93.69 102 GLU A O 1
ATOM 772 N N . LEU A 1 103 ? -12.139 9.234 12.911 1.00 93.44 103 LEU A N 1
ATOM 773 C CA . LEU A 1 103 ? -12.241 7.967 13.644 1.00 93.44 103 LEU A CA 1
ATOM 774 C C . LEU A 1 103 ? -11.924 8.133 15.142 1.00 93.44 103 LEU A C 1
ATOM 776 O O . LEU A 1 103 ? -10.776 7.937 15.576 1.00 93.44 103 LEU A O 1
ATOM 780 N N . PRO A 1 104 ? -12.931 8.406 15.997 1.00 86.62 104 PRO A N 1
ATOM 781 C CA . PRO A 1 104 ? -12.726 8.596 17.434 1.00 86.62 104 PRO A CA 1
ATOM 782 C C . PRO A 1 104 ? -12.047 7.406 18.125 1.00 86.62 104 PRO A C 1
ATOM 784 O O . PRO A 1 104 ? -11.225 7.605 19.019 1.00 86.62 104 PRO A O 1
ATOM 787 N N . LEU A 1 105 ? -12.344 6.177 17.684 1.00 89.81 105 LEU A N 1
ATOM 788 C CA . LEU A 1 105 ? -11.804 4.936 18.255 1.00 89.81 105 LEU A CA 1
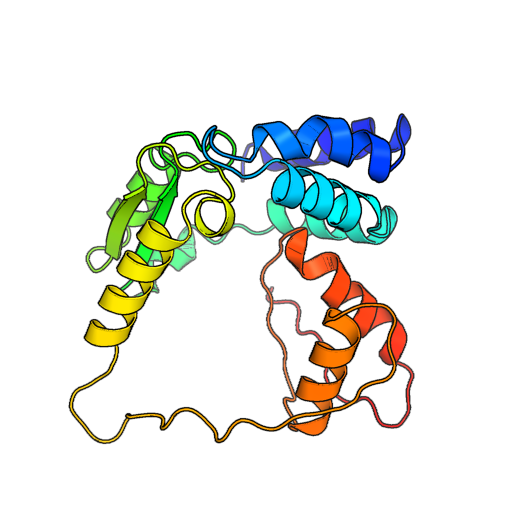ATOM 789 C C . LEU A 1 105 ? -10.454 4.504 17.661 1.00 89.81 105 LEU A C 1
ATOM 791 O O . LEU A 1 105 ? -9.880 3.512 18.120 1.00 89.81 105 LEU A O 1
ATOM 795 N N . ALA A 1 106 ? -9.945 5.208 16.649 1.00 94.69 106 ALA A N 1
ATOM 796 C CA . ALA A 1 106 ? -8.667 4.869 16.042 1.00 94.69 106 ALA A CA 1
ATOM 797 C C . ALA A 1 106 ? -7.485 5.234 16.954 1.00 94.69 106 ALA A C 1
ATOM 799 O O . ALA A 1 106 ? -7.506 6.231 17.675 1.00 94.69 106 ALA A O 1
ATOM 800 N N . GLN A 1 107 ? -6.419 4.441 16.893 1.00 96.00 107 GLN A N 1
ATOM 801 C CA . GLN A 1 107 ? -5.106 4.773 17.443 1.00 96.00 107 GLN A CA 1
ATOM 802 C C . GLN A 1 107 ? -4.150 5.018 16.283 1.00 96.00 107 GLN A C 1
ATOM 804 O O . GLN A 1 107 ? -4.013 4.146 15.435 1.00 96.00 107 GLN A O 1
ATOM 809 N N . LEU A 1 108 ? -3.478 6.168 16.272 1.00 97.12 108 LEU A N 1
ATOM 810 C CA . LEU A 1 108 ? -2.407 6.457 15.322 1.00 97.12 108 LEU A CA 1
ATOM 811 C C . LEU A 1 108 ? -1.052 6.119 15.949 1.00 97.12 108 LEU A C 1
ATOM 813 O O . LEU A 1 108 ? -0.783 6.486 17.101 1.00 97.12 108 LEU A O 1
ATOM 817 N N . LYS A 1 109 ? -0.227 5.378 15.211 1.00 97.62 109 LYS A N 1
ATOM 818 C CA . LYS A 1 109 ? 1.123 4.984 15.603 1.00 97.62 109 LYS A CA 1
ATOM 819 C C . LYS A 1 109 ? 2.086 5.204 14.452 1.00 97.62 109 LYS A C 1
ATOM 821 O O . LYS A 1 109 ? 1.974 4.562 13.418 1.00 97.62 109 LYS A O 1
ATOM 826 N N . GLU A 1 110 ? 3.042 6.087 14.672 1.00 97.38 110 GLU A N 1
ATOM 827 C CA . GLU A 1 110 ? 4.149 6.280 13.752 1.00 97.38 110 GLU A CA 1
ATOM 828 C C . GLU A 1 110 ? 5.335 5.406 14.178 1.00 97.38 110 GLU A C 1
ATOM 830 O O . GLU A 1 110 ? 5.615 5.273 15.375 1.00 97.38 110 GLU A O 1
ATOM 835 N N . ILE A 1 111 ? 5.992 4.772 13.210 1.00 97.00 111 ILE A N 1
ATOM 836 C CA . ILE A 1 111 ? 7.227 4.013 13.401 1.00 97.00 111 ILE A CA 1
ATOM 837 C C . ILE A 1 111 ? 8.386 4.931 13.027 1.00 97.00 111 ILE A C 1
ATOM 839 O O . ILE A 1 111 ? 8.578 5.252 11.853 1.00 97.00 111 ILE A O 1
ATOM 843 N N . ASP A 1 112 ? 9.156 5.336 14.035 1.00 96.50 112 ASP A N 1
ATOM 844 C CA . ASP A 1 112 ? 10.338 6.169 13.837 1.00 96.50 112 ASP A CA 1
ATOM 845 C C . ASP A 1 112 ? 11.364 5.472 12.930 1.00 96.50 112 ASP A C 1
ATOM 847 O O . ASP A 1 112 ? 11.697 4.304 13.137 1.00 96.50 112 ASP A O 1
ATOM 851 N N . GLY A 1 113 ? 11.828 6.182 11.903 1.00 95.12 113 GLY A N 1
ATOM 852 C CA . GLY A 1 113 ? 12.750 5.678 10.888 1.00 95.12 113 GLY A CA 1
ATOM 853 C C . GLY A 1 113 ? 12.126 4.739 9.850 1.00 95.12 113 GLY A C 1
ATOM 854 O O . GLY A 1 113 ? 12.824 4.352 8.913 1.00 95.12 113 GLY A O 1
ATOM 855 N N . GLY A 1 114 ? 10.844 4.383 9.982 1.00 95.62 114 GLY A N 1
ATOM 856 C CA . GLY A 1 114 ? 10.148 3.526 9.023 1.00 95.62 114 GLY A CA 1
ATOM 857 C C . GLY A 1 114 ? 9.818 4.262 7.725 1.00 95.62 114 GLY A C 1
ATOM 858 O O . GLY A 1 114 ? 9.430 5.431 7.759 1.00 95.62 114 GLY A O 1
ATOM 859 N N . GLY A 1 115 ? 9.955 3.579 6.589 1.00 95.94 115 GLY A N 1
ATOM 860 C CA . GLY A 1 115 ? 9.528 4.066 5.278 1.00 95.94 115 GLY A CA 1
ATOM 861 C C . GLY A 1 115 ? 8.062 3.751 4.977 1.00 95.94 115 GLY A C 1
ATOM 862 O O . GLY A 1 115 ? 7.266 3.452 5.871 1.00 95.94 115 GLY A O 1
ATOM 863 N N . HIS A 1 116 ? 7.712 3.782 3.691 1.00 95.50 116 HIS A N 1
ATOM 864 C CA . HIS A 1 116 ? 6.393 3.371 3.209 1.00 95.50 116 HIS A CA 1
ATOM 865 C C . HIS A 1 116 ? 6.131 1.892 3.521 1.00 95.50 116 HIS A C 1
ATOM 867 O O . HIS A 1 116 ? 5.089 1.529 4.068 1.00 95.50 116 HIS A O 1
ATOM 873 N N . PHE A 1 117 ? 7.138 1.041 3.307 1.00 93.50 117 PHE A N 1
ATOM 874 C CA . PHE A 1 117 ? 7.102 -0.374 3.678 1.00 93.50 117 PHE A CA 1
ATOM 875 C C . PHE A 1 117 ? 7.562 -0.613 5.121 1.00 93.50 117 PHE A C 1
ATOM 877 O O . PHE A 1 117 ? 8.395 -1.480 5.393 1.00 93.50 117 PHE A O 1
ATOM 884 N N . SER A 1 118 ? 6.991 0.135 6.069 1.00 93.38 118 SER A N 1
ATOM 885 C CA . SER A 1 118 ? 7.349 0.050 7.495 1.00 93.38 118 SER A CA 1
ATOM 886 C C . SER A 1 118 ? 7.167 -1.347 8.112 1.00 93.38 118 SER A C 1
ATOM 888 O O . SER A 1 118 ? 7.811 -1.703 9.100 1.00 93.38 118 SER A O 1
ATOM 890 N N . ASN A 1 119 ? 6.326 -2.189 7.511 1.00 91.12 119 ASN A N 1
ATOM 891 C CA . ASN A 1 119 ? 6.178 -3.599 7.870 1.00 91.12 119 ASN A CA 1
ATOM 892 C C . ASN A 1 119 ? 7.376 -4.475 7.458 1.00 91.12 119 ASN A C 1
ATOM 894 O O . ASN A 1 119 ? 7.556 -5.542 8.045 1.00 91.12 119 ASN A O 1
ATOM 898 N N . LEU A 1 120 ? 8.166 -4.049 6.469 1.00 90.44 120 LEU A N 1
ATOM 899 C CA . LEU A 1 120 ? 9.347 -4.751 5.960 1.00 90.44 120 LEU A CA 1
ATOM 900 C C . LEU A 1 120 ? 10.654 -4.171 6.512 1.00 90.44 120 LEU A C 1
ATOM 902 O O . LEU A 1 120 ? 11.549 -4.937 6.857 1.00 90.44 120 LEU A O 1
ATOM 906 N N . ASP A 1 121 ? 10.776 -2.845 6.629 1.00 91.88 121 ASP A N 1
ATOM 907 C CA . ASP A 1 121 ? 12.002 -2.215 7.150 1.00 91.88 121 ASP A CA 1
ATOM 908 C C . ASP A 1 121 ? 12.063 -2.132 8.682 1.00 91.88 121 ASP A C 1
ATOM 910 O O . ASP A 1 121 ? 13.151 -2.091 9.252 1.00 91.88 121 ASP A O 1
ATOM 914 N N . SER A 1 122 ? 10.909 -2.168 9.354 1.00 92.38 122 SER A N 1
ATOM 915 C CA . SER A 1 122 ? 10.777 -1.977 10.803 1.00 92.38 122 SER A CA 1
ATOM 916 C C . SER A 1 122 ? 9.962 -3.106 11.438 1.00 92.38 122 SER A C 1
ATOM 918 O O . SER A 1 122 ? 9.096 -2.889 12.291 1.00 92.38 122 SER A O 1
ATOM 920 N N . VAL A 1 123 ? 10.257 -4.340 11.010 1.00 91.25 123 VAL A N 1
ATOM 921 C CA . VAL A 1 123 ? 9.497 -5.572 11.292 1.00 91.25 123 VAL A CA 1
ATOM 922 C C . VAL A 1 123 ? 9.132 -5.736 12.769 1.00 91.25 123 VAL A C 1
ATOM 924 O O . VAL A 1 123 ? 7.990 -6.062 13.093 1.00 91.25 123 VAL A O 1
ATOM 927 N N . GLU A 1 124 ? 10.080 -5.522 13.686 1.00 93.12 124 GLU A N 1
ATOM 928 C CA . GLU A 1 124 ? 9.838 -5.687 15.125 1.00 93.12 124 GLU A CA 1
ATOM 929 C C . GLU A 1 124 ? 8.832 -4.656 15.653 1.00 93.12 124 GLU A C 1
ATOM 931 O O . GLU A 1 124 ? 7.841 -5.020 16.295 1.00 93.12 124 GLU A O 1
ATOM 936 N N . SER A 1 125 ? 9.049 -3.377 15.343 1.00 94.81 125 SER A N 1
ATOM 937 C CA . SER A 1 125 ? 8.164 -2.279 15.733 1.00 94.81 125 SER A CA 1
ATOM 938 C C . SER A 1 125 ? 6.756 -2.481 15.177 1.00 94.81 125 SER A C 1
ATOM 940 O O . SER A 1 125 ? 5.782 -2.438 15.935 1.00 94.81 125 SER A O 1
ATOM 942 N N . PHE A 1 126 ? 6.642 -2.788 13.883 1.00 95.25 126 PHE A N 1
ATOM 943 C CA . PHE A 1 126 ? 5.360 -3.047 13.232 1.00 95.25 126 PHE A CA 1
ATOM 944 C C . PHE A 1 126 ? 4.624 -4.235 13.869 1.00 95.25 126 PHE A C 1
ATOM 946 O O . PHE A 1 126 ? 3.468 -4.109 14.289 1.00 95.25 126 PHE A O 1
ATOM 953 N N . ASN A 1 127 ? 5.301 -5.378 14.025 1.00 93.44 127 ASN A N 1
ATOM 954 C CA . ASN A 1 127 ? 4.701 -6.580 14.604 1.00 93.44 127 ASN A CA 1
ATOM 955 C C . ASN A 1 127 ? 4.271 -6.375 16.058 1.00 93.44 127 ASN A C 1
ATOM 957 O O . ASN A 1 127 ? 3.230 -6.895 16.468 1.00 93.44 127 ASN A O 1
ATOM 961 N N . ASN A 1 128 ? 5.021 -5.598 16.839 1.00 95.19 128 ASN A N 1
ATOM 962 C CA . ASN A 1 128 ? 4.647 -5.263 18.209 1.00 95.19 128 ASN A CA 1
ATOM 963 C C . ASN A 1 128 ? 3.349 -4.443 18.258 1.00 95.19 128 ASN A C 1
ATOM 965 O O . ASN A 1 128 ? 2.442 -4.782 19.027 1.00 95.19 128 ASN A O 1
ATOM 969 N N . LEU A 1 129 ? 3.219 -3.415 17.412 1.00 94.88 129 LEU A N 1
ATOM 970 C CA . LEU A 1 129 ? 1.999 -2.607 17.306 1.00 94.88 129 LEU A CA 1
ATOM 971 C C . LEU A 1 129 ? 0.792 -3.462 16.901 1.00 94.88 129 LEU A C 1
ATOM 973 O O . LEU A 1 129 ? -0.241 -3.447 17.584 1.00 94.88 129 LEU A O 1
ATOM 977 N N . LEU A 1 130 ? 0.951 -4.270 15.849 1.00 91.94 130 LEU A N 1
ATOM 978 C CA . LEU A 1 130 ? -0.089 -5.167 15.355 1.00 91.94 130 LEU A CA 1
ATOM 979 C C . LEU A 1 130 ? -0.499 -6.192 16.421 1.00 91.94 130 LEU A C 1
ATOM 981 O O . LEU A 1 130 ? -1.685 -6.361 16.707 1.00 91.94 130 LEU A O 1
ATOM 985 N N . ALA A 1 131 ? 0.462 -6.847 17.075 1.00 87.94 131 ALA A N 1
ATOM 986 C CA . ALA A 1 131 ? 0.188 -7.858 18.090 1.00 87.94 131 ALA A CA 1
ATOM 987 C C . ALA A 1 131 ? -0.522 -7.282 19.322 1.00 87.94 131 ALA A C 1
ATOM 989 O O . ALA A 1 131 ? -1.341 -7.972 19.936 1.00 87.94 131 ALA A O 1
ATOM 990 N N . VAL A 1 132 ? -0.214 -6.044 19.720 1.00 90.19 132 VAL A N 1
ATOM 991 C CA . VAL A 1 132 ? -0.926 -5.352 20.805 1.00 90.19 132 VAL A CA 1
ATOM 992 C C . VAL A 1 132 ? -2.360 -5.043 20.387 1.00 90.19 132 VAL A C 1
ATOM 994 O O . VAL A 1 132 ? -3.285 -5.338 21.149 1.00 90.19 132 VAL A O 1
ATOM 997 N N . HIS A 1 133 ? -2.565 -4.502 19.184 1.00 90.38 133 HIS A N 1
ATOM 998 C CA . HIS A 1 133 ? -3.901 -4.209 18.674 1.00 90.38 133 HIS A CA 1
ATOM 999 C C . HIS A 1 133 ? -4.753 -5.478 18.560 1.00 90.38 133 HIS A C 1
ATOM 1001 O O . HIS A 1 133 ? -5.834 -5.534 19.141 1.00 90.38 133 HIS A O 1
ATOM 1007 N N . LEU A 1 134 ? -4.234 -6.545 17.945 1.00 86.38 134 LEU A N 1
ATOM 1008 C CA . LEU A 1 134 ? -4.937 -7.825 17.824 1.00 86.38 134 LEU A CA 1
ATOM 1009 C C . LEU A 1 134 ? -5.234 -8.467 19.184 1.00 86.38 134 LEU A C 1
ATOM 1011 O O . LEU A 1 134 ? -6.290 -9.068 19.363 1.00 86.38 134 LEU A O 1
ATOM 1015 N N . ARG A 1 135 ? -4.343 -8.337 2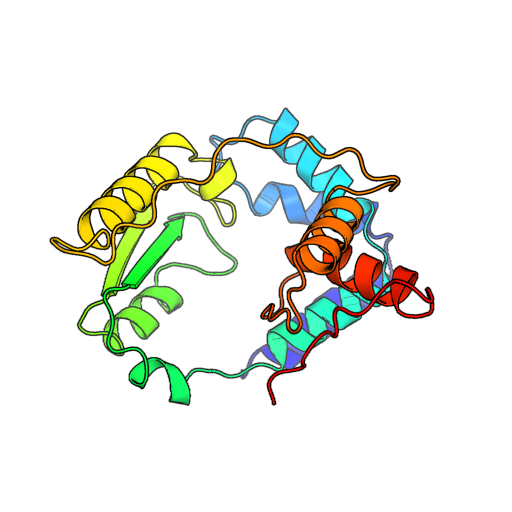0.177 1.00 84.25 135 ARG A N 1
ATOM 1016 C CA . ARG A 1 135 ? -4.610 -8.820 21.545 1.00 84.25 135 ARG A CA 1
ATOM 1017 C C . ARG A 1 135 ? -5.720 -8.036 22.242 1.00 84.25 135 ARG A C 1
ATOM 1019 O O . ARG A 1 135 ? -6.460 -8.635 23.014 1.00 84.25 135 ARG A O 1
ATOM 1026 N N . ARG A 1 136 ? -5.845 -6.735 21.970 1.00 80.31 136 ARG A N 1
ATOM 1027 C CA . ARG A 1 136 ? -6.947 -5.896 22.468 1.00 80.31 136 ARG A CA 1
ATOM 1028 C C . ARG A 1 136 ? -8.257 -6.175 21.729 1.00 80.31 136 ARG A C 1
ATOM 1030 O O . ARG A 1 136 ? -9.302 -6.209 22.367 1.00 80.31 136 ARG A O 1
ATOM 1037 N N . ALA A 1 137 ? -8.184 -6.403 20.417 1.00 74.56 137 ALA A N 1
ATOM 1038 C CA . ALA A 1 137 ? -9.323 -6.747 19.569 1.00 74.56 137 ALA A CA 1
ATOM 1039 C C . ALA A 1 137 ? -9.844 -8.168 19.836 1.00 74.56 137 ALA A C 1
ATOM 1041 O O . ALA A 1 137 ? -11.035 -8.428 19.673 1.00 74.56 137 ALA A O 1
ATOM 1042 N N . ARG A 1 138 ? -8.976 -9.091 20.285 1.00 66.12 138 ARG A N 1
ATOM 1043 C CA . ARG A 1 138 ? -9.377 -10.409 20.791 1.00 66.12 138 ARG A CA 1
ATOM 1044 C C . ARG A 1 138 ? -10.300 -10.229 21.993 1.00 66.12 138 ARG A C 1
ATOM 1046 O O . ARG A 1 138 ? -9.869 -10.042 23.128 1.00 66.12 138 ARG A O 1
ATOM 1053 N N . ALA A 1 139 ? -11.587 -10.314 21.686 1.00 50.72 139 ALA A N 1
ATOM 1054 C CA . ALA A 1 139 ? -12.694 -10.284 22.612 1.00 50.72 139 ALA A CA 1
ATOM 1055 C C . ALA A 1 139 ? -12.475 -11.215 23.813 1.00 50.72 139 ALA A C 1
ATOM 1057 O O . ALA A 1 139 ? -11.987 -12.343 23.701 1.00 50.72 139 ALA A O 1
ATOM 1058 N N . ARG A 1 140 ? -12.931 -10.746 24.974 1.00 57.00 140 ARG A N 1
ATOM 1059 C CA . ARG A 1 140 ? -13.351 -11.622 26.067 1.00 57.00 140 ARG A CA 1
ATOM 1060 C C . ARG A 1 140 ? -14.680 -12.266 25.628 1.00 57.00 140 ARG A C 1
ATOM 1062 O O . ARG A 1 140 ? -15.606 -11.532 25.305 1.00 57.00 140 ARG A O 1
ATOM 1069 N N . GLY A 1 141 ? -14.772 -13.602 25.595 1.00 55.94 141 GLY A N 1
ATOM 1070 C CA . GLY A 1 141 ? -16.003 -14.345 25.250 1.00 55.94 141 GLY A CA 1
ATOM 1071 C C . GLY A 1 141 ? -15.889 -15.323 24.063 1.00 55.94 141 GLY A C 1
ATOM 1072 O O . GLY A 1 141 ? -14.792 -15.627 23.596 1.00 55.94 141 GLY A O 1
ATOM 1073 N N . GLY A 1 142 ? -17.037 -15.841 23.597 1.00 53.16 142 GLY A N 1
ATOM 1074 C CA . GLY A 1 142 ? -17.185 -16.941 22.620 1.00 53.16 142 GLY A CA 1
ATOM 1075 C C . GLY A 1 142 ? -16.797 -16.654 21.160 1.00 53.16 142 GLY A C 1
ATOM 1076 O O . GLY A 1 142 ? -16.943 -17.527 20.315 1.00 53.16 142 GLY A O 1
ATOM 1077 N N . THR A 1 143 ? -16.267 -15.472 20.850 1.00 55.41 143 THR A N 1
ATOM 1078 C CA . THR A 1 143 ? -15.755 -15.073 19.521 1.00 55.41 143 THR A CA 1
ATOM 1079 C C . THR A 1 143 ? -14.265 -15.378 19.329 1.00 55.41 143 THR A C 1
ATOM 1081 O O . THR A 1 143 ? -13.632 -14.917 18.378 1.00 55.41 143 THR A O 1
ATOM 1084 N N . ARG A 1 144 ? -13.667 -16.167 20.230 1.00 53.53 144 ARG A N 1
ATOM 1085 C CA . ARG A 1 144 ? -12.273 -16.604 20.124 1.00 53.53 144 ARG A CA 1
ATOM 1086 C C . ARG A 1 144 ? -12.118 -17.580 18.956 1.00 53.53 144 ARG A C 1
ATOM 1088 O O . ARG A 1 144 ? -12.323 -18.780 19.113 1.00 53.53 144 ARG A O 1
ATOM 1095 N N . VAL A 1 145 ? -11.688 -17.072 17.806 1.00 54.28 145 VAL A N 1
ATOM 1096 C CA . VAL A 1 145 ? -11.238 -17.914 16.694 1.00 54.28 145 VAL A CA 1
ATOM 1097 C C . VAL A 1 145 ? -9.959 -18.621 17.145 1.00 54.28 145 VAL A C 1
ATOM 1099 O O . VAL A 1 145 ? -8.946 -17.972 17.431 1.00 54.28 145 VAL A O 1
ATOM 1102 N N . GLN A 1 146 ? -10.002 -19.948 17.287 1.00 57.50 146 GLN A N 1
ATOM 1103 C CA . GLN A 1 146 ? -8.768 -20.711 17.450 1.00 57.50 146 GLN A CA 1
ATOM 1104 C C . GLN A 1 146 ? -7.968 -20.576 16.150 1.00 57.50 146 GLN A C 1
ATOM 1106 O O . GLN A 1 146 ? -8.556 -20.753 15.082 1.00 57.50 146 GLN A O 1
ATOM 1111 N N . PRO A 1 147 ? -6.663 -20.243 16.206 1.00 55.47 147 PRO A N 1
ATOM 1112 C CA . PRO A 1 147 ? -5.851 -20.241 15.000 1.00 55.47 147 PRO A CA 1
ATOM 1113 C C . PRO A 1 147 ? -5.980 -21.622 14.340 1.00 55.47 147 PRO A C 1
ATOM 1115 O O . PRO A 1 147 ? -5.857 -22.632 15.044 1.00 55.47 147 PRO A O 1
ATOM 1118 N N . PRO A 1 148 ? -6.294 -21.689 13.035 1.00 57.91 148 PRO A N 1
ATOM 1119 C CA . PRO A 1 148 ? -6.492 -22.963 12.369 1.00 57.91 148 PRO A CA 1
ATOM 1120 C C . PRO A 1 148 ? -5.224 -23.808 12.495 1.00 57.91 148 PRO A C 1
ATOM 1122 O O . PRO A 1 148 ? -4.102 -23.292 12.505 1.00 57.91 148 PRO A O 1
ATOM 1125 N N . ARG A 1 149 ? -5.398 -25.129 12.600 1.00 70.56 149 ARG A N 1
ATOM 1126 C CA . ARG A 1 149 ? -4.272 -26.065 12.565 1.00 70.56 149 ARG A CA 1
ATOM 1127 C C . ARG A 1 149 ? -3.502 -25.822 11.267 1.00 70.56 149 ARG A C 1
ATOM 1129 O O . ARG A 1 149 ? -4.113 -25.792 10.202 1.00 70.56 149 ARG A O 1
ATOM 1136 N N . ARG A 1 150 ? -2.179 -25.648 11.360 1.00 71.44 150 ARG A N 1
ATOM 1137 C CA . ARG A 1 150 ? -1.315 -25.450 10.189 1.00 71.44 150 ARG A CA 1
ATOM 1138 C C . ARG A 1 150 ? -1.531 -26.610 9.213 1.00 71.44 150 ARG A C 1
ATOM 1140 O O . ARG A 1 150 ? -1.361 -27.768 9.595 1.00 71.44 150 ARG A O 1
ATOM 1147 N N . GLN A 1 151 ? -1.937 -26.285 7.993 1.00 70.50 151 GLN A N 1
ATOM 1148 C CA . GLN A 1 151 ? -2.092 -27.222 6.885 1.00 70.50 151 GLN A CA 1
ATOM 1149 C C . GLN A 1 151 ? -1.105 -26.811 5.798 1.00 70.50 151 GLN A C 1
ATOM 1151 O O . GLN A 1 151 ? -0.968 -25.623 5.507 1.00 70.50 151 GLN A O 1
ATOM 1156 N N . SER A 1 152 ? -0.386 -27.787 5.252 1.00 74.12 152 SER A N 1
ATOM 1157 C CA . SER A 1 152 ? 0.471 -27.583 4.089 1.00 74.12 152 SER A CA 1
ATOM 1158 C C . SER A 1 152 ? -0.317 -27.978 2.853 1.00 74.12 152 SER A C 1
ATOM 1160 O O . SER A 1 152 ? -0.887 -29.067 2.817 1.00 74.12 152 SER A O 1
ATOM 1162 N N . HIS A 1 153 ? -0.330 -27.098 1.863 1.00 70.44 153 HIS A N 1
ATOM 1163 C CA . HIS A 1 153 ? -0.936 -27.337 0.564 1.00 70.44 153 HIS A CA 1
ATOM 1164 C C . HIS A 1 153 ? 0.147 -27.180 -0.504 1.00 70.44 153 HIS A C 1
ATOM 1166 O O . HIS A 1 153 ? 1.031 -26.332 -0.360 1.00 70.44 153 HIS A O 1
ATOM 1172 N N . ALA A 1 154 ? 0.097 -28.016 -1.537 1.00 75.94 154 ALA A N 1
ATOM 1173 C CA . ALA A 1 154 ? 0.941 -27.887 -2.715 1.00 75.94 154 ALA A CA 1
ATOM 1174 C C . ALA A 1 154 ? 0.048 -27.428 -3.865 1.00 75.94 154 ALA A C 1
ATOM 1176 O O . ALA A 1 154 ? -0.939 -28.091 -4.171 1.00 75.94 154 ALA A O 1
ATOM 1177 N N . TYR A 1 155 ? 0.396 -26.295 -4.464 1.00 70.69 155 TYR A N 1
ATOM 1178 C CA . TYR A 1 155 ? -0.287 -25.750 -5.628 1.00 70.69 155 TYR A CA 1
ATOM 1179 C C . TYR A 1 155 ? 0.725 -25.610 -6.754 1.00 70.69 155 TYR A C 1
ATOM 1181 O O . TYR A 1 155 ? 1.872 -25.231 -6.509 1.00 70.69 155 TYR A O 1
ATOM 1189 N N . GLU A 1 156 ? 0.302 -25.913 -7.976 1.00 69.75 156 GLU A N 1
ATOM 1190 C CA . GLU A 1 156 ? 1.072 -25.558 -9.161 1.00 69.75 156 GLU A CA 1
ATOM 1191 C C . GLU A 1 156 ? 0.888 -24.062 -9.438 1.00 69.75 156 GLU A C 1
ATOM 1193 O O . GLU A 1 156 ? -0.220 -23.533 -9.374 1.00 69.75 156 GLU A O 1
ATOM 1198 N N . GLY A 1 157 ? 1.985 -23.354 -9.696 1.00 66.62 157 GLY A N 1
ATOM 1199 C CA . GLY A 1 157 ? 1.942 -21.932 -10.010 1.00 66.62 157 GLY A CA 1
ATOM 1200 C C . GLY A 1 157 ? 3.309 -21.267 -9.916 1.00 66.62 157 GLY A C 1
ATOM 1201 O O . GLY A 1 157 ? 4.146 -21.646 -9.103 1.00 66.62 157 GLY A O 1
ATOM 1202 N N . GLU A 1 158 ? 3.522 -20.254 -10.753 1.00 71.12 158 GLU A N 1
ATOM 1203 C CA . GLU A 1 158 ? 4.773 -19.478 -10.778 1.00 71.12 158 GLU A CA 1
ATOM 1204 C C . GLU A 1 158 ? 4.890 -18.489 -9.606 1.00 71.12 158 GLU A C 1
ATOM 1206 O O . GLU A 1 158 ? 5.994 -18.190 -9.161 1.00 71.12 158 GLU A O 1
ATOM 1211 N N . LEU A 1 159 ? 3.759 -18.005 -9.078 1.00 74.12 159 LEU A N 1
ATOM 1212 C CA . LEU A 1 159 ? 3.693 -16.991 -8.028 1.00 74.12 159 LEU A CA 1
ATOM 1213 C C . LEU A 1 159 ? 2.886 -17.488 -6.825 1.00 74.12 159 LEU A C 1
ATOM 1215 O O . LEU A 1 159 ? 1.910 -18.227 -6.968 1.00 74.12 159 LEU A O 1
ATOM 1219 N N . VAL A 1 160 ? 3.231 -16.994 -5.631 1.00 72.31 160 VAL A N 1
ATOM 1220 C CA . VAL A 1 160 ? 2.499 -17.266 -4.375 1.00 72.31 160 VAL A CA 1
ATOM 1221 C C . VAL A 1 160 ? 1.013 -16.914 -4.497 1.00 72.31 160 VAL A C 1
ATOM 1223 O O . VAL A 1 160 ? 0.161 -17.598 -3.931 1.00 72.31 160 VAL A O 1
ATOM 1226 N N . ALA A 1 161 ? 0.689 -15.883 -5.275 1.00 74.75 161 ALA A N 1
ATOM 1227 C CA . ALA A 1 161 ? -0.684 -15.470 -5.520 1.00 74.75 161 ALA A CA 1
ATOM 1228 C C . ALA A 1 161 ? -1.520 -16.531 -6.251 1.00 74.75 161 ALA A C 1
ATOM 1230 O O . ALA A 1 161 ? -2.693 -16.687 -5.925 1.00 74.75 161 ALA A O 1
ATOM 1231 N N . HIS A 1 162 ? -0.928 -17.325 -7.152 1.00 81.88 162 HIS A N 1
ATOM 1232 C CA . HIS A 1 162 ? -1.626 -18.450 -7.781 1.00 81.88 162 HIS A CA 1
ATOM 1233 C C . HIS A 1 162 ? -2.056 -19.481 -6.735 1.00 81.88 162 HIS A C 1
ATOM 1235 O O . HIS A 1 162 ? -3.220 -19.875 -6.682 1.00 81.88 162 HIS A O 1
ATOM 1241 N N . GLY A 1 163 ? -1.134 -19.855 -5.843 1.00 81.69 163 GLY A N 1
ATOM 1242 C CA . GLY A 1 163 ? -1.434 -20.766 -4.741 1.00 81.69 163 GLY A CA 1
ATOM 1243 C C . GLY A 1 163 ? -2.474 -20.198 -3.774 1.00 81.69 163 GLY A C 1
ATOM 1244 O O . GLY A 1 163 ? -3.354 -20.927 -3.324 1.00 81.69 163 GLY A O 1
ATOM 1245 N N . LEU A 1 164 ? -2.428 -18.893 -3.487 1.00 81.31 164 LEU A N 1
ATOM 1246 C CA . LEU A 1 164 ? -3.440 -18.221 -2.667 1.00 81.31 164 LEU A CA 1
ATOM 1247 C C . LEU A 1 164 ? -4.830 -18.293 -3.311 1.00 81.31 164 LEU A C 1
ATOM 1249 O O . LEU A 1 164 ? -5.799 -18.625 -2.635 1.00 81.31 164 LEU A O 1
ATOM 1253 N N . VAL A 1 165 ? -4.928 -18.012 -4.608 1.00 84.25 165 VAL A N 1
ATOM 1254 C CA . VAL A 1 165 ? -6.190 -18.039 -5.353 1.00 84.25 165 VAL A CA 1
ATOM 1255 C C . VAL A 1 165 ? -6.773 -19.461 -5.404 1.00 84.25 165 VAL A C 1
ATOM 1257 O O . VAL A 1 165 ? -7.961 -19.643 -5.123 1.00 84.25 165 VAL A O 1
ATOM 1260 N N . HIS A 1 166 ? -5.943 -20.488 -5.625 1.00 84.31 166 HIS A N 1
ATOM 1261 C CA . HIS A 1 166 ? -6.374 -21.888 -5.515 1.00 84.31 166 HIS A CA 1
ATOM 1262 C C . HIS A 1 166 ? -6.819 -22.261 -4.100 1.00 84.31 166 HIS A C 1
ATOM 1264 O O . HIS A 1 166 ? -7.865 -22.888 -3.937 1.00 84.31 166 HIS A O 1
ATOM 1270 N N . LEU A 1 167 ? -6.079 -21.841 -3.071 1.00 84.25 167 LEU A N 1
ATOM 1271 C CA . LEU A 1 167 ? -6.449 -22.083 -1.678 1.00 84.25 167 LEU A CA 1
ATOM 1272 C C . LEU A 1 167 ? -7.815 -21.476 -1.346 1.00 84.25 167 LEU A C 1
ATOM 1274 O O . LEU A 1 167 ? -8.634 -22.129 -0.702 1.00 84.25 167 LEU A O 1
ATOM 1278 N N . LEU A 1 168 ? -8.080 -20.240 -1.774 1.00 85.19 168 LEU A N 1
ATOM 1279 C CA . LEU A 1 168 ? -9.374 -19.589 -1.564 1.00 85.19 168 LEU A CA 1
ATOM 1280 C C . LEU A 1 168 ? -10.506 -20.358 -2.263 1.00 85.19 168 LEU A C 1
ATOM 1282 O O . LEU A 1 168 ? -11.541 -20.613 -1.642 1.00 85.19 168 LEU A O 1
ATOM 1286 N N . ASN A 1 169 ? -10.279 -20.806 -3.502 1.00 83.31 169 ASN A N 1
ATOM 1287 C CA . ASN A 1 169 ? -11.232 -21.623 -4.255 1.00 83.31 169 ASN A CA 1
ATOM 1288 C C . ASN A 1 169 ? -11.516 -22.977 -3.573 1.00 83.31 169 ASN A C 1
ATOM 1290 O O . ASN A 1 169 ? -12.673 -23.330 -3.348 1.00 83.31 169 ASN A O 1
ATOM 1294 N N . GLU A 1 170 ? -10.482 -23.716 -3.155 1.00 84.75 170 GLU A N 1
ATOM 1295 C CA . GLU A 1 170 ? -10.628 -24.992 -2.430 1.00 84.75 170 GLU A CA 1
ATOM 1296 C C . GLU A 1 170 ? -11.397 -24.838 -1.113 1.00 84.75 170 GLU A C 1
ATOM 1298 O O . GLU A 1 170 ? -12.131 -25.734 -0.684 1.00 84.75 170 GLU A O 1
ATOM 1303 N N . ARG A 1 171 ? -11.240 -23.685 -0.458 1.00 82.69 171 ARG A N 1
ATOM 1304 C CA . ARG A 1 171 ? -11.948 -23.340 0.778 1.00 82.69 171 ARG A CA 1
ATOM 1305 C C . ARG A 1 171 ? -13.402 -22.947 0.545 1.00 82.69 171 ARG A C 1
ATOM 1307 O O . ARG A 1 171 ? -14.092 -22.699 1.532 1.00 82.69 171 ARG A O 1
ATOM 1314 N N . LYS A 1 172 ? -13.867 -22.937 -0.710 1.00 85.62 172 LYS A N 1
ATOM 1315 C CA . LYS A 1 172 ? -15.212 -22.503 -1.106 1.00 85.62 172 LYS A CA 1
ATOM 1316 C C . LYS A 1 172 ? -15.501 -21.084 -0.625 1.00 85.62 172 LYS A C 1
ATOM 1318 O O . LYS A 1 172 ? -16.573 -20.796 -0.104 1.00 85.62 172 LYS A O 1
ATOM 1323 N N . ILE A 1 173 ? -14.493 -20.221 -0.718 1.00 79.81 173 ILE A N 1
ATOM 1324 C CA . ILE A 1 173 ? -14.724 -18.789 -0.615 1.00 79.81 173 ILE A CA 1
ATOM 1325 C C . ILE A 1 173 ? -15.388 -18.391 -1.931 1.00 79.81 173 ILE A C 1
ATOM 1327 O O . ILE A 1 173 ? -14.802 -18.593 -2.986 1.00 79.81 173 ILE A O 1
ATOM 1331 N N . ASP A 1 174 ? -16.621 -17.895 -1.873 1.00 70.50 174 ASP A N 1
ATOM 1332 C CA . ASP A 1 174 ? -17.366 -17.504 -3.078 1.00 70.50 174 ASP A CA 1
ATOM 1333 C C . ASP A 1 174 ? -16.972 -16.097 -3.556 1.00 70.50 174 ASP A C 1
ATOM 1335 O O . ASP A 1 174 ? -17.024 -15.794 -4.746 1.00 70.50 174 ASP A O 1
ATOM 1339 N N . TYR A 1 175 ? -16.537 -15.244 -2.621 1.00 68.50 175 TYR A N 1
ATOM 1340 C CA . TYR A 1 175 ? -16.236 -13.837 -2.868 1.00 68.50 175 TYR A CA 1
ATOM 1341 C C . TYR A 1 175 ? -14.889 -13.443 -2.272 1.00 68.50 175 TYR A C 1
ATOM 1343 O O . TYR A 1 175 ? -14.645 -13.630 -1.076 1.00 68.50 175 TYR A O 1
ATOM 1351 N N . PHE A 1 176 ? -14.037 -12.838 -3.094 1.00 68.69 176 PHE A N 1
ATOM 1352 C CA . PHE A 1 176 ? -12.805 -12.199 -2.649 1.00 68.69 176 PHE A CA 1
ATOM 1353 C C . PHE A 1 176 ? -12.890 -10.697 -2.895 1.00 68.69 176 PHE A C 1
ATOM 1355 O O . PHE A 1 176 ? -13.106 -10.246 -4.019 1.00 68.69 176 PHE A O 1
ATOM 1362 N N . PHE A 1 177 ? -12.698 -9.932 -1.824 1.00 59.00 177 PHE A N 1
ATOM 1363 C CA . PHE A 1 177 ? -12.620 -8.482 -1.877 1.00 59.00 177 PHE A CA 1
ATOM 1364 C C . PHE A 1 177 ? -11.171 -8.087 -1.642 1.00 59.00 177 PHE A C 1
ATOM 1366 O O . PHE A 1 177 ? -10.609 -8.377 -0.585 1.00 59.00 177 PHE A O 1
ATOM 1373 N N . SER A 1 178 ? -10.583 -7.399 -2.611 1.00 60.06 178 SER A N 1
ATOM 1374 C CA . SER A 1 178 ? -9.374 -6.627 -2.384 1.00 60.06 178 SER A CA 1
ATOM 1375 C C . SER A 1 178 ? -9.621 -5.208 -2.856 1.00 60.06 178 SER A C 1
ATOM 1377 O O . SER A 1 178 ? -10.096 -4.990 -3.970 1.00 60.06 178 SER A O 1
ATOM 1379 N N . ASN A 1 179 ? -9.336 -4.250 -1.981 1.00 47.41 179 ASN A N 1
ATOM 1380 C CA . ASN A 1 179 ? -9.185 -2.875 -2.406 1.00 47.41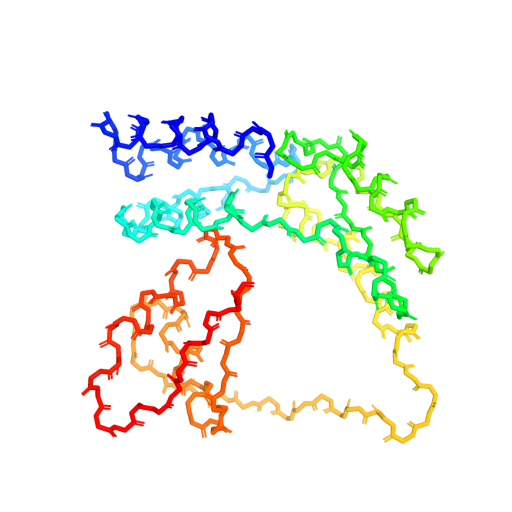 179 ASN A CA 1
ATOM 1381 C C . ASN A 1 179 ? -7.764 -2.735 -2.955 1.00 47.41 179 ASN A C 1
ATOM 1383 O O . ASN A 1 179 ? -6.812 -3.141 -2.296 1.00 47.41 179 ASN A O 1
ATOM 1387 N N . SER A 1 180 ? -7.708 -2.195 -4.167 1.00 57.00 180 SER A N 1
ATOM 1388 C CA . SER A 1 180 ? -6.568 -1.684 -4.918 1.00 57.00 180 SER A CA 1
ATOM 1389 C C . SER A 1 180 ? -5.216 -1.529 -4.201 1.00 57.00 180 SER A C 1
ATOM 1391 O O . SER A 1 180 ? -5.089 -1.135 -3.045 1.00 57.00 180 SER A O 1
ATOM 1393 N N . GLY A 1 181 ? -4.174 -1.801 -4.975 1.00 63.03 181 GLY A N 1
ATOM 1394 C CA . GLY A 1 181 ? -2.777 -1.671 -4.595 1.00 63.03 181 GLY A CA 1
ATOM 1395 C C . GLY A 1 181 ? -1.945 -2.486 -5.570 1.00 63.03 181 GLY A C 1
ATOM 1396 O O . GLY A 1 181 ? -2.380 -3.543 -6.036 1.00 63.03 181 GLY A O 1
ATOM 1397 N N . THR A 1 182 ? -0.751 -2.014 -5.909 1.00 63.00 182 THR A N 1
ATOM 1398 C CA . THR A 1 182 ? 0.148 -2.751 -6.808 1.00 63.00 182 THR A CA 1
ATOM 1399 C C . THR A 1 182 ? 0.509 -4.121 -6.240 1.00 63.00 182 THR A C 1
ATOM 1401 O O . THR A 1 182 ? 0.768 -5.050 -7.003 1.00 63.00 182 THR A O 1
ATOM 1404 N N . ASP A 1 183 ? 0.466 -4.284 -4.919 1.00 68.94 183 ASP A N 1
ATOM 1405 C CA . ASP A 1 183 ? 0.715 -5.540 -4.200 1.00 68.94 183 ASP A CA 1
ATOM 1406 C C . ASP A 1 183 ? -0.286 -6.652 -4.549 1.00 68.94 183 ASP A C 1
ATOM 1408 O O . ASP A 1 183 ? 0.034 -7.835 -4.444 1.00 68.94 183 ASP A O 1
ATOM 1412 N N . PHE A 1 184 ? -1.485 -6.292 -5.022 1.00 69.31 184 PHE A N 1
ATOM 1413 C CA . PHE A 1 184 ? -2.520 -7.245 -5.429 1.00 69.31 184 PHE A CA 1
ATOM 1414 C C . PHE A 1 184 ? -2.473 -7.613 -6.911 1.00 69.31 184 PHE A C 1
ATOM 1416 O O . PHE A 1 184 ? -3.195 -8.521 -7.320 1.00 69.31 184 PHE A O 1
ATOM 1423 N N . THR A 1 185 ? -1.612 -6.977 -7.712 1.00 70.94 185 THR A N 1
ATOM 1424 C CA . THR A 1 185 ? -1.440 -7.300 -9.140 1.00 70.94 185 THR A CA 1
ATOM 1425 C C . THR A 1 185 ? -1.241 -8.807 -9.372 1.00 70.94 185 THR A C 1
ATOM 1427 O O . THR A 1 185 ? -1.954 -9.350 -10.212 1.00 70.94 185 THR A O 1
ATOM 1430 N N . PRO A 1 186 ? -0.406 -9.538 -8.600 1.00 70.25 186 PRO A N 1
ATOM 1431 C CA . PRO A 1 186 ? -0.279 -10.990 -8.765 1.00 70.25 186 PRO A CA 1
ATOM 1432 C C . PRO A 1 186 ? -1.569 -11.780 -8.475 1.00 70.25 186 PRO A C 1
ATOM 1434 O O . PRO A 1 186 ? -1.786 -12.851 -9.033 1.00 70.25 186 PRO A O 1
ATOM 1437 N N . VAL A 1 187 ? -2.436 -11.278 -7.589 1.00 74.06 187 VAL A N 1
ATOM 1438 C CA . VAL A 1 187 ? -3.732 -11.910 -7.283 1.00 74.06 187 VAL A CA 1
ATOM 1439 C C . VAL A 1 187 ? -4.722 -11.667 -8.421 1.00 74.06 187 VAL A C 1
ATOM 1441 O O . VAL A 1 187 ? -5.418 -12.594 -8.827 1.00 74.06 187 VAL A O 1
ATOM 1444 N N . ILE A 1 188 ? -4.750 -10.447 -8.967 1.00 74.12 188 ILE A N 1
ATOM 1445 C CA . ILE A 1 188 ? -5.568 -10.083 -10.135 1.00 74.12 188 ILE A CA 1
ATOM 1446 C C . ILE A 1 188 ? -5.152 -10.909 -11.360 1.00 74.12 188 ILE A C 1
ATOM 1448 O O . ILE A 1 188 ? -6.018 -11.440 -12.054 1.00 74.12 188 ILE A O 1
ATOM 1452 N N . ASP A 1 189 ? -3.846 -11.070 -11.584 1.00 75.81 189 ASP A N 1
ATOM 1453 C CA . ASP A 1 189 ? -3.302 -11.954 -12.620 1.00 75.81 189 ASP A CA 1
ATOM 1454 C C . ASP A 1 189 ? -3.775 -13.404 -12.432 1.00 75.81 189 ASP A C 1
ATOM 1456 O O . ASP A 1 189 ? -4.332 -14.002 -13.353 1.00 75.81 189 ASP A O 1
ATOM 1460 N N . GLY A 1 190 ? -3.686 -13.932 -11.205 1.00 77.75 190 GLY A N 1
ATOM 1461 C CA . GLY A 1 190 ? -4.215 -15.257 -10.875 1.00 77.75 190 GLY A CA 1
ATOM 1462 C C . GLY A 1 190 ? -5.696 -15.417 -11.236 1.00 77.75 190 GLY A C 1
ATOM 1463 O O . GLY A 1 190 ? -6.072 -16.398 -11.876 1.00 77.75 190 GLY A O 1
ATOM 1464 N N . PHE A 1 191 ? -6.542 -14.438 -10.906 1.00 81.81 191 PHE A N 1
ATOM 1465 C CA . PHE A 1 191 ? -7.949 -14.448 -11.323 1.00 81.81 191 PHE A CA 1
ATOM 1466 C C . PHE A 1 191 ? -8.116 -14.451 -12.844 1.00 81.81 191 PHE A C 1
ATOM 1468 O O . PHE A 1 191 ? -8.895 -15.241 -13.379 1.00 81.81 191 PHE A O 1
ATOM 1475 N N . ALA A 1 192 ? -7.385 -13.590 -13.554 1.00 80.38 192 ALA A N 1
ATOM 1476 C CA . ALA A 1 192 ? -7.454 -13.506 -15.009 1.00 80.38 192 ALA A CA 1
ATOM 1477 C C . ALA A 1 192 ? -7.030 -14.819 -15.689 1.00 80.38 192 ALA A C 1
ATOM 1479 O O . ALA A 1 192 ? -7.633 -15.206 -16.695 1.00 80.38 192 ALA A O 1
ATOM 1480 N N . ARG A 1 193 ? -6.038 -15.510 -15.114 1.00 83.88 193 ARG A N 1
ATOM 1481 C CA . ARG A 1 193 ? -5.506 -16.788 -15.594 1.00 83.88 193 ARG A CA 1
ATOM 1482 C C . ARG A 1 193 ? -6.493 -17.941 -15.411 1.00 83.88 193 ARG A C 1
ATOM 1484 O O . ARG A 1 193 ? -6.719 -18.682 -16.363 1.00 83.88 193 ARG A O 1
ATOM 1491 N N . TYR A 1 194 ? -7.104 -18.070 -14.231 1.00 84.81 194 TYR A N 1
ATOM 1492 C CA . TYR A 1 194 ? -7.906 -19.250 -13.869 1.00 84.81 194 TYR A CA 1
ATOM 1493 C C . TYR A 1 194 ? -9.418 -19.107 -14.094 1.00 84.81 194 TYR A C 1
ATOM 1495 O O . TYR A 1 194 ? -10.134 -20.099 -14.009 1.00 84.81 194 TYR A O 1
ATOM 1503 N N . ARG A 1 195 ? -9.938 -17.918 -14.439 1.00 83.25 195 ARG A N 1
ATOM 1504 C CA . ARG A 1 195 ? -11.393 -17.680 -14.622 1.00 83.25 195 ARG A CA 1
ATOM 1505 C C . ARG A 1 195 ? -12.114 -18.611 -15.608 1.00 83.25 195 ARG A C 1
ATOM 1507 O O . ARG A 1 195 ? -13.335 -18.694 -15.580 1.00 83.25 195 ARG A O 1
ATOM 1514 N N . ASN A 1 196 ? -11.382 -19.251 -16.521 1.00 84.12 196 ASN A N 1
ATOM 1515 C CA . ASN A 1 196 ? -11.950 -20.149 -17.529 1.00 84.12 196 ASN A CA 1
ATOM 1516 C C . ASN A 1 196 ? -11.823 -21.637 -17.154 1.00 84.12 196 ASN A C 1
ATOM 1518 O O . ASN A 1 196 ? -12.327 -22.486 -17.892 1.00 84.12 196 ASN A O 1
ATOM 1522 N N . ASP A 1 197 ? -11.161 -21.966 -16.043 1.00 87.44 197 ASP A N 1
ATOM 1523 C CA . ASP A 1 197 ? -11.010 -23.346 -15.593 1.00 87.44 197 ASP A CA 1
ATOM 1524 C C . ASP A 1 197 ? -12.332 -23.871 -15.026 1.00 87.44 197 ASP A C 1
ATOM 1526 O O . ASP A 1 197 ? -12.991 -23.226 -14.210 1.00 87.44 197 ASP A O 1
ATOM 1530 N N . ALA A 1 198 ? -12.717 -25.087 -15.424 1.00 84.38 198 ALA A N 1
ATOM 1531 C CA . ALA A 1 198 ? -14.007 -25.672 -15.051 1.00 84.38 198 ALA A CA 1
ATOM 1532 C C . ALA A 1 198 ? -14.211 -25.789 -13.525 1.00 84.38 198 ALA A C 1
ATOM 1534 O O . ALA A 1 198 ? -15.345 -25.668 -13.044 1.00 84.38 198 ALA A O 1
ATOM 1535 N N . ASP A 1 199 ? -13.121 -25.977 -12.776 1.00 85.12 199 ASP A N 1
ATOM 1536 C CA . ASP A 1 199 ? -13.111 -26.185 -11.323 1.00 85.12 199 ASP A CA 1
ATOM 1537 C C . ASP A 1 199 ? -12.839 -24.901 -10.516 1.00 85.12 199 ASP A C 1
ATOM 1539 O O . ASP A 1 199 ? -12.862 -24.922 -9.281 1.00 85.12 199 ASP A O 1
ATOM 1543 N N . PHE A 1 200 ? -12.615 -23.769 -11.190 1.00 84.94 200 PHE A N 1
ATOM 1544 C CA . PHE A 1 200 ? -12.407 -22.474 -10.552 1.00 84.94 200 PHE A CA 1
ATOM 1545 C C . PHE A 1 200 ? -13.742 -21.719 -10.436 1.00 84.94 200 PHE A C 1
ATOM 1547 O O . PHE A 1 200 ? -14.446 -21.524 -11.425 1.00 84.94 200 PHE A O 1
ATOM 1554 N N . LYS A 1 201 ? -14.145 -21.376 -9.207 1.00 82.75 201 LYS A N 1
ATOM 1555 C CA . LYS A 1 201 ? -15.462 -20.799 -8.864 1.00 82.75 201 LYS A CA 1
ATOM 1556 C C . LYS A 1 201 ? -15.388 -19.461 -8.128 1.00 82.75 201 LYS A C 1
ATOM 1558 O O . LYS A 1 201 ? -16.423 -18.836 -7.931 1.00 82.75 201 LYS A O 1
ATOM 1563 N N . LEU A 1 202 ? -14.201 -19.054 -7.679 1.00 80.06 202 LEU A N 1
ATOM 1564 C CA . LEU A 1 202 ? -14.005 -17.802 -6.957 1.00 80.06 202 LEU A CA 1
ATOM 1565 C C . LEU A 1 202 ? -14.138 -16.619 -7.924 1.00 80.06 202 LEU A C 1
ATOM 1567 O O . LEU A 1 202 ? -13.369 -16.513 -8.878 1.00 80.06 202 LEU A O 1
ATOM 1571 N N . GLU A 1 203 ? -15.067 -15.710 -7.642 1.00 73.56 203 GLU A N 1
ATOM 1572 C CA . GLU A 1 203 ? -15.310 -14.531 -8.474 1.00 73.56 203 GLU A CA 1
ATOM 1573 C C . GLU A 1 203 ? -14.758 -13.263 -7.800 1.00 73.56 203 GLU A C 1
ATOM 1575 O O . GLU A 1 203 ? -15.030 -13.016 -6.615 1.00 73.56 203 GLU A O 1
ATOM 1580 N N . PRO A 1 204 ? -13.997 -12.422 -8.523 1.00 65.88 204 PRO A N 1
ATOM 1581 C CA . PRO A 1 204 ? -13.646 -11.102 -8.029 1.00 65.88 204 PRO A CA 1
ATOM 1582 C C . PRO A 1 204 ? -14.890 -10.208 -8.061 1.00 65.88 204 PRO A C 1
ATOM 1584 O O . PRO A 1 204 ? -15.498 -9.992 -9.110 1.00 65.88 204 PRO A O 1
ATOM 1587 N N . VAL A 1 205 ? -15.262 -9.648 -6.910 1.00 59.38 205 VAL A N 1
ATOM 1588 C CA . VAL A 1 205 ? -16.335 -8.650 -6.840 1.00 59.38 205 VAL A CA 1
ATOM 1589 C C . VAL A 1 205 ? -15.707 -7.268 -6.830 1.00 59.38 205 VAL A C 1
ATOM 1591 O O . VAL A 1 205 ? -14.982 -6.910 -5.903 1.00 59.38 205 VAL A O 1
ATOM 1594 N N . VAL A 1 206 ? -16.015 -6.478 -7.855 1.00 54.47 206 VAL A N 1
ATOM 1595 C CA . VAL A 1 206 ? -15.683 -5.053 -7.872 1.00 54.47 206 VAL A CA 1
ATOM 1596 C C . VAL A 1 206 ? -16.672 -4.349 -6.946 1.00 54.47 206 VAL A C 1
ATOM 1598 O O . VAL A 1 206 ? -17.878 -4.367 -7.196 1.00 54.47 206 VAL A O 1
ATOM 1601 N N . ALA A 1 207 ? -16.178 -3.779 -5.845 1.00 46.38 207 ALA A N 1
ATOM 1602 C CA . ALA A 1 207 ? -16.989 -2.873 -5.042 1.00 46.38 207 ALA A CA 1
ATOM 1603 C C . ALA A 1 207 ? -17.256 -1.599 -5.873 1.00 46.38 207 ALA A C 1
ATOM 1605 O O . ALA A 1 207 ? -16.304 -1.096 -6.473 1.00 46.38 207 ALA A O 1
ATOM 1606 N N . PRO A 1 208 ? -18.516 -1.135 -5.970 1.00 39.03 208 PRO A N 1
ATOM 1607 C CA . PRO A 1 208 ? -18.874 0.056 -6.739 1.00 39.03 208 PRO A CA 1
ATOM 1608 C C . PRO A 1 208 ? -18.238 1.334 -6.188 1.00 39.03 208 PRO A C 1
ATOM 1610 O O . PRO A 1 208 ? -17.977 1.387 -4.962 1.00 39.03 208 PRO A O 1
#